Protein AF-A0A8J8BQ33-F1 (afdb_monomer_lite)

Secondary structure (DSSP, 8-state):
-----------------HHHHHHHHHHH-EEEE-SSEEEEE-SSEEEEEE-SGGGBT-EEEEETTT-EEEEEES--HHHHHHHHHHHHHHHHHHHTT--TT--HHHHHHHHHHHHHHHHHHHHHHHHS-HHHHHHHHHHHHHHHHHS-S-HHHHHHHHHHHHHH-TT-HHHHHHHHHHHHHHHHHHHHHHT-EEEEEEEETTEEEEEEEETTHHHHHHHHHHH----SS---HHHIIIIIHHHHHHHHHHHHTTS--

Structure (mmCIF, N/CA/C/O backbone):
data_AF-A0A8J8BQ33-F1
#
_entry.id   AF-A0A8J8BQ33-F1
#
loop_
_atom_site.group_PDB
_atom_site.id
_atom_site.type_symbol
_atom_site.label_atom_id
_atom_site.label_alt_id
_atom_site.label_comp_id
_atom_site.label_asym_id
_atom_site.label_entity_id
_atom_site.label_seq_id
_atom_site.pdbx_PDB_ins_code
_atom_site.Cartn_x
_atom_site.Cartn_y
_atom_site.Cartn_z
_atom_site.occupancy
_atom_site.B_iso_or_equiv
_atom_site.auth_seq_id
_atom_site.auth_comp_id
_atom_site.auth_asym_id
_atom_site.auth_atom_id
_atom_site.pdbx_PDB_model_num
ATOM 1 N N . MET A 1 1 ? 30.775 -34.894 63.833 1.00 38.19 1 MET A N 1
ATOM 2 C CA . MET A 1 1 ? 31.248 -34.619 62.461 1.00 38.19 1 MET A CA 1
ATOM 3 C C . MET A 1 1 ? 30.261 -35.336 61.568 1.00 38.19 1 MET A C 1
ATOM 5 O O . MET A 1 1 ? 30.306 -36.554 61.544 1.00 38.19 1 MET A O 1
ATOM 9 N N . GLY A 1 2 ? 29.156 -34.689 61.201 1.00 34.12 2 GLY A N 1
ATOM 10 C CA . GLY A 1 2 ? 29.088 -33.725 60.090 1.00 34.12 2 GLY A CA 1
ATOM 11 C C . GLY A 1 2 ? 28.716 -34.549 58.846 1.00 34.12 2 GLY A C 1
ATOM 12 O O . GLY A 1 2 ? 29.315 -35.595 58.644 1.00 34.12 2 GLY A O 1
ATOM 13 N N . ASP A 1 3 ? 27.725 -34.243 58.031 1.00 33.75 3 ASP A N 1
ATOM 14 C CA . ASP A 1 3 ? 27.021 -32.994 57.792 1.00 33.75 3 ASP A CA 1
ATOM 15 C C . ASP A 1 3 ? 25.662 -33.323 57.165 1.00 33.75 3 ASP A C 1
ATOM 17 O O . ASP A 1 3 ? 25.466 -34.393 56.580 1.00 33.75 3 ASP A O 1
ATOM 21 N N . ASP A 1 4 ? 24.762 -32.362 57.298 1.00 43.09 4 ASP A N 1
ATOM 22 C CA . ASP A 1 4 ? 23.443 -32.290 56.696 1.00 43.09 4 ASP A CA 1
ATOM 23 C C . ASP A 1 4 ? 23.491 -32.303 55.158 1.00 43.09 4 ASP A C 1
ATOM 25 O O . ASP A 1 4 ? 24.450 -31.834 54.544 1.00 43.09 4 ASP A O 1
ATOM 29 N N . SER A 1 5 ? 22.417 -32.773 54.516 1.00 38.69 5 SER A N 1
ATOM 30 C CA . SER A 1 5 ? 21.708 -32.005 53.471 1.00 38.69 5 SER A CA 1
ATOM 31 C C . SER A 1 5 ? 20.588 -32.828 52.829 1.00 38.69 5 SER A C 1
ATOM 33 O O . SER A 1 5 ? 20.724 -33.427 51.763 1.00 38.69 5 SER A O 1
ATOM 35 N N . GLU A 1 6 ? 19.415 -32.765 53.459 1.00 48.22 6 GLU A N 1
ATOM 36 C CA . GLU A 1 6 ? 18.172 -32.637 52.706 1.00 48.22 6 GLU A CA 1
ATOM 37 C C . GLU A 1 6 ? 18.260 -31.362 51.858 1.00 48.22 6 GLU A C 1
ATOM 39 O O . GLU A 1 6 ? 18.457 -30.271 52.388 1.00 48.22 6 GLU A O 1
ATOM 44 N N . THR A 1 7 ? 18.092 -31.471 50.544 1.00 39.31 7 THR A N 1
ATOM 45 C CA . THR A 1 7 ? 17.606 -30.345 49.739 1.00 39.31 7 THR A CA 1
ATOM 46 C C . THR A 1 7 ? 16.556 -30.861 48.772 1.00 39.31 7 THR A C 1
ATOM 48 O O . THR A 1 7 ? 16.829 -31.277 47.648 1.00 39.31 7 THR A O 1
ATOM 51 N N . GLY A 1 8 ? 15.310 -30.831 49.246 1.00 40.31 8 GLY A N 1
ATOM 52 C CA . GLY A 1 8 ? 14.175 -30.643 48.363 1.00 40.31 8 GLY A CA 1
ATOM 53 C C . GLY A 1 8 ? 14.337 -29.288 47.684 1.00 40.31 8 GLY A C 1
ATOM 54 O O . GLY A 1 8 ? 14.332 -28.253 48.343 1.00 40.31 8 GLY A O 1
ATOM 55 N N . VAL A 1 9 ? 14.515 -29.296 46.369 1.00 41.09 9 VAL A N 1
ATOM 56 C CA . VAL A 1 9 ? 14.266 -28.112 45.553 1.00 41.09 9 VAL A CA 1
ATOM 57 C C . VAL A 1 9 ? 12.887 -28.325 44.960 1.00 41.09 9 VAL A C 1
ATOM 59 O O . VAL A 1 9 ? 12.726 -28.923 43.895 1.00 41.09 9 VAL A O 1
ATOM 62 N N . GLU A 1 10 ? 11.879 -27.889 45.714 1.00 37.59 10 GLU A N 1
ATOM 63 C CA . GLU A 1 10 ? 10.592 -27.531 45.138 1.00 37.59 10 GLU A CA 1
ATOM 64 C C . GLU A 1 10 ? 10.882 -26.512 44.036 1.00 37.59 10 GLU A C 1
ATOM 66 O O . GLU A 1 10 ? 11.327 -25.393 44.287 1.00 37.59 10 GLU A O 1
ATOM 71 N N . GLY A 1 11 ? 10.713 -26.941 42.788 1.00 35.81 11 GLY A N 1
ATOM 72 C CA . GLY A 1 11 ? 10.702 -26.034 41.659 1.00 35.81 11 GLY A CA 1
ATOM 73 C C . GLY A 1 11 ? 9.511 -25.106 41.826 1.00 35.81 11 GLY A C 1
ATOM 74 O O . GLY A 1 11 ? 8.390 -25.476 41.477 1.00 35.81 11 GLY A O 1
ATOM 75 N N . GLU A 1 12 ? 9.758 -23.916 42.370 1.00 38.97 12 GLU A N 1
ATOM 76 C CA . GLU A 1 12 ? 8.858 -22.780 42.255 1.00 38.97 12 GLU A CA 1
ATOM 77 C C . GLU A 1 12 ? 8.506 -22.627 40.772 1.00 38.97 12 GLU A C 1
ATOM 79 O O . GLU A 1 12 ? 9.325 -22.243 39.932 1.00 38.97 12 GLU A O 1
ATOM 84 N N . GLY A 1 13 ? 7.267 -22.992 40.436 1.00 48.75 13 GLY A N 1
ATOM 85 C CA . GLY A 1 13 ? 6.660 -22.621 39.168 1.00 48.75 13 GLY A CA 1
ATOM 86 C C . GLY A 1 13 ? 6.733 -21.101 38.982 1.00 48.75 13 GLY A C 1
ATOM 87 O O . GLY A 1 13 ? 6.933 -20.372 39.955 1.00 48.75 13 GLY A O 1
ATOM 88 N N . PRO A 1 14 ? 6.575 -20.598 37.745 1.00 45.41 14 PRO A N 1
ATOM 89 C CA . PRO A 1 14 ? 6.748 -19.181 37.447 1.00 45.41 14 PRO A CA 1
ATOM 90 C C . PRO A 1 14 ? 5.925 -18.348 38.429 1.00 45.41 14 PRO A C 1
ATOM 92 O O . PRO A 1 14 ? 4.698 -18.477 38.473 1.00 45.41 14 PRO A O 1
ATOM 95 N N . SER A 1 15 ? 6.606 -17.539 39.244 1.00 46.47 15 SER A N 1
ATOM 96 C CA . SER A 1 15 ? 5.952 -16.678 40.215 1.00 46.47 15 SER A CA 1
ATOM 97 C C . SER A 1 15 ? 4.977 -15.768 39.465 1.00 46.47 15 SER A C 1
ATOM 99 O O . SER A 1 15 ? 5.346 -14.951 38.618 1.00 46.47 15 SER A O 1
ATOM 101 N N . LYS A 1 16 ? 3.683 -15.974 39.721 1.00 58.12 16 LYS A N 1
ATOM 102 C CA . LYS A 1 16 ? 2.603 -15.115 39.236 1.00 58.12 16 LYS A CA 1
ATOM 103 C C . LYS A 1 16 ? 2.623 -13.840 40.061 1.00 58.12 16 LYS A C 1
ATOM 105 O O . LYS A 1 16 ? 1.824 -13.688 40.978 1.00 58.12 16 LYS A O 1
ATOM 110 N N . ASP A 1 17 ? 3.581 -12.962 39.789 1.00 74.06 17 ASP A N 1
ATOM 111 C CA . ASP A 1 17 ? 3.592 -11.634 40.386 1.00 74.06 17 ASP A CA 1
ATOM 112 C C . ASP A 1 17 ? 2.346 -10.866 39.887 1.00 74.06 17 ASP A C 1
ATOM 114 O O . ASP A 1 17 ? 2.260 -10.542 38.692 1.00 74.06 17 ASP A O 1
ATOM 118 N N . PRO A 1 18 ? 1.368 -10.564 40.765 1.00 75.12 18 PRO A N 1
ATOM 119 C CA . PRO A 1 18 ? 0.142 -9.863 40.385 1.00 75.12 18 PRO A CA 1
ATOM 120 C C . PRO A 1 18 ? 0.426 -8.482 39.785 1.00 75.12 18 PRO A C 1
ATOM 122 O O . PRO A 1 18 ? -0.360 -7.973 38.982 1.00 75.12 18 PRO A O 1
ATOM 125 N N . TYR A 1 19 ? 1.564 -7.879 40.143 1.00 74.75 19 TYR A N 1
ATOM 126 C CA . TYR A 1 19 ? 2.004 -6.605 39.599 1.00 74.75 19 TYR A CA 1
ATOM 127 C C . TYR A 1 19 ? 2.456 -6.733 38.140 1.00 74.75 19 TYR A C 1
ATOM 129 O O . TYR A 1 19 ? 2.061 -5.914 37.309 1.00 74.75 19 TYR A O 1
ATOM 137 N N . LEU A 1 20 ? 3.219 -7.777 37.792 1.00 72.50 20 LEU A N 1
ATOM 138 C CA . LEU A 1 20 ? 3.616 -8.047 36.405 1.00 72.50 20 LEU A CA 1
ATOM 139 C C . LEU A 1 20 ? 2.407 -8.391 35.529 1.00 72.50 20 LEU A C 1
ATOM 141 O O . LEU A 1 20 ? 2.333 -7.927 34.389 1.00 72.50 20 LEU A O 1
ATOM 145 N N . GLU A 1 21 ? 1.438 -9.145 36.054 1.00 70.94 21 GLU A N 1
ATOM 146 C CA . GLU A 1 21 ? 0.176 -9.397 35.354 1.00 70.94 21 GLU A CA 1
ATOM 147 C C . GLU A 1 21 ? -0.603 -8.103 35.107 1.00 70.94 21 GLU A C 1
ATOM 149 O O . GLU A 1 21 ? -0.998 -7.839 33.971 1.00 70.94 21 GLU A O 1
ATOM 154 N N . TRP A 1 22 ? -0.776 -7.258 36.129 1.00 75.38 22 TRP A N 1
ATOM 155 C CA . TRP A 1 22 ? -1.435 -5.960 35.977 1.00 75.38 22 TRP A CA 1
ATOM 156 C C . TRP A 1 22 ? -0.721 -5.074 34.948 1.00 75.38 22 TRP A C 1
ATOM 158 O O . TRP A 1 22 ? -1.359 -4.514 34.056 1.00 75.38 22 TRP A O 1
ATOM 168 N N . LEU A 1 23 ? 0.611 -5.000 35.005 1.00 71.25 23 LEU A N 1
ATOM 169 C CA . LEU A 1 23 ? 1.414 -4.187 34.092 1.00 71.25 23 LEU A CA 1
ATOM 170 C C . LEU A 1 23 ? 1.317 -4.689 32.643 1.00 71.25 23 LEU A C 1
ATOM 172 O O . LEU A 1 23 ? 1.304 -3.891 31.703 1.00 71.25 23 LEU A O 1
ATOM 176 N N . ASN A 1 24 ? 1.235 -6.007 32.448 1.00 71.00 24 ASN A N 1
ATOM 177 C CA . ASN A 1 24 ? 1.025 -6.617 31.136 1.00 71.00 24 ASN A CA 1
ATOM 178 C C . ASN A 1 24 ? -0.389 -6.357 30.604 1.00 71.00 24 ASN A C 1
ATOM 180 O O . ASN A 1 24 ? -0.526 -6.007 29.429 1.00 71.00 24 ASN A O 1
ATOM 184 N N . ARG A 1 25 ? -1.420 -6.430 31.458 1.00 68.00 25 ARG A N 1
ATOM 185 C CA . ARG A 1 25 ? -2.800 -6.053 31.099 1.00 68.00 25 ARG A CA 1
ATOM 186 C C . ARG A 1 25 ? -2.888 -4.580 30.701 1.00 68.00 25 ARG A C 1
ATOM 188 O O . ARG A 1 25 ? -3.500 -4.249 29.687 1.00 68.00 25 ARG A O 1
ATOM 195 N N . GLU A 1 26 ? -2.194 -3.702 31.422 1.00 67.38 26 GLU A N 1
ATOM 196 C CA . GLU A 1 26 ? -2.188 -2.268 31.128 1.00 67.38 26 GLU A CA 1
ATOM 197 C C . GLU A 1 26 ? -1.415 -1.939 29.842 1.00 67.38 26 GLU A C 1
ATOM 199 O O . GLU A 1 26 ? -1.858 -1.121 29.035 1.00 67.38 26 GLU A O 1
ATOM 204 N N . LYS A 1 27 ? -0.306 -2.641 29.570 1.00 66.50 27 LYS A N 1
ATOM 205 C CA . LYS A 1 27 ? 0.416 -2.549 28.286 1.00 66.50 27 LYS A CA 1
ATOM 206 C C . LYS A 1 27 ? -0.396 -3.081 27.101 1.00 66.50 27 LYS A C 1
ATOM 208 O O . LYS A 1 27 ? -0.198 -2.613 25.976 1.00 66.50 27 LYS A O 1
ATOM 213 N N . ALA A 1 28 ? -1.278 -4.051 27.335 1.00 69.44 28 ALA A N 1
ATOM 214 C CA . ALA A 1 28 ? -2.160 -4.631 26.326 1.00 69.44 28 ALA A CA 1
ATOM 215 C C . ALA A 1 28 ? -3.427 -3.792 26.078 1.00 69.44 28 ALA A C 1
ATOM 217 O O . ALA A 1 28 ? -4.148 -4.028 25.109 1.00 69.44 28 ALA A O 1
ATOM 218 N N . ARG A 1 29 ? -3.697 -2.772 26.896 1.00 79.25 29 ARG A N 1
ATOM 219 C CA . ARG A 1 29 ? -4.800 -1.838 26.666 1.00 79.25 29 ARG A CA 1
ATOM 220 C C . ARG A 1 29 ? -4.516 -0.975 25.438 1.00 79.25 29 ARG A C 1
ATOM 222 O O . ARG A 1 29 ? -3.456 -0.352 25.313 1.00 79.25 29 ARG A O 1
ATOM 229 N N . LYS A 1 30 ? -5.476 -0.900 24.511 1.00 84.44 30 LYS A N 1
ATOM 230 C CA . LYS A 1 30 ? -5.325 -0.107 23.285 1.00 84.44 30 LYS A CA 1
ATOM 231 C C . LYS A 1 30 ? -6.478 0.847 23.049 1.00 84.44 30 LYS A C 1
ATOM 233 O O . LYS A 1 30 ? -7.631 0.448 23.019 1.00 84.44 30 LYS A O 1
ATOM 238 N N . ILE A 1 31 ? -6.131 2.108 22.796 1.00 86.50 31 ILE A N 1
ATOM 239 C CA . ILE A 1 31 ? -7.089 3.163 22.470 1.00 86.50 31 ILE A CA 1
ATOM 240 C C . ILE A 1 31 ? -7.055 3.438 20.963 1.00 86.50 31 ILE A C 1
ATOM 242 O O . ILE A 1 31 ? -5.995 3.690 20.379 1.00 86.50 31 ILE A O 1
ATOM 246 N N . PHE A 1 32 ? -8.231 3.409 20.347 1.00 87.44 32 PHE A N 1
ATOM 247 C CA . PHE A 1 32 ? -8.500 3.709 18.950 1.00 87.44 32 PHE A CA 1
ATOM 248 C C . PHE A 1 32 ? -9.355 4.972 18.844 1.00 87.44 32 PHE A C 1
ATOM 250 O O . PHE A 1 32 ? -10.316 5.161 19.588 1.00 87.44 32 PHE A O 1
ATOM 257 N N . ASN A 1 33 ? -9.014 5.849 17.899 1.00 86.06 33 ASN A N 1
ATOM 258 C CA . ASN A 1 33 ? -9.800 7.044 17.616 1.00 86.06 33 ASN A CA 1
ATOM 259 C C . ASN A 1 33 ? -10.746 6.784 16.437 1.00 86.06 33 ASN A C 1
ATOM 261 O O . ASN A 1 33 ? -10.294 6.714 15.296 1.00 86.06 33 ASN A O 1
ATOM 265 N N . LEU A 1 34 ? -12.041 6.652 16.714 1.00 86.25 34 LEU A N 1
ATOM 266 C CA . LEU A 1 34 ? -13.084 6.354 15.730 1.00 86.25 34 LEU A CA 1
ATOM 267 C C . LEU A 1 34 ? -13.772 7.630 15.205 1.00 86.25 34 LEU A C 1
ATOM 269 O O . LEU A 1 34 ? -14.925 7.578 14.788 1.00 86.25 34 LEU A O 1
ATOM 273 N N . GLY A 1 35 ? -13.082 8.776 15.250 1.00 84.06 35 GLY A N 1
ATOM 274 C CA . GLY A 1 35 ? -13.647 10.089 14.929 1.00 84.06 35 GLY A CA 1
ATOM 275 C C . GLY A 1 35 ? -14.337 10.681 16.153 1.00 84.06 35 GLY A C 1
ATOM 276 O O . GLY A 1 35 ? -13.666 11.068 17.110 1.00 84.06 35 GLY A O 1
ATOM 277 N N . ASP A 1 36 ? -15.667 10.682 16.146 1.00 86.12 36 ASP A N 1
ATOM 278 C CA . ASP A 1 36 ? -16.488 11.230 17.236 1.00 86.12 36 ASP A CA 1
ATOM 279 C C . ASP A 1 36 ? -16.459 10.369 18.510 1.00 86.12 36 ASP A C 1
ATOM 281 O O . ASP A 1 36 ? -16.964 10.784 19.552 1.00 86.12 36 ASP A O 1
ATOM 285 N N . TYR A 1 37 ? -15.841 9.185 18.453 1.00 89.62 37 TYR A N 1
ATOM 286 C CA . TYR A 1 37 ? -15.748 8.242 19.565 1.00 89.62 37 TYR A CA 1
ATOM 287 C C . TYR A 1 37 ? -14.297 7.833 19.855 1.00 89.62 37 TYR A C 1
ATOM 289 O O . TYR A 1 37 ? -13.445 7.738 18.966 1.00 89.62 37 TYR A O 1
ATOM 297 N N . SER A 1 38 ? -14.004 7.563 21.125 1.00 90.62 38 SER A N 1
ATOM 298 C CA . SER A 1 38 ? -12.825 6.813 21.564 1.00 90.62 38 SER A CA 1
ATOM 299 C C . SER A 1 38 ? -13.242 5.378 21.805 1.00 90.62 38 SER A C 1
ATOM 301 O O . SER A 1 38 ? -14.245 5.162 22.473 1.00 90.62 38 SER A O 1
ATOM 303 N N . MET A 1 39 ? -12.470 4.414 21.326 1.00 91.38 39 MET A N 1
ATOM 304 C CA . MET A 1 39 ? -12.673 3.016 21.679 1.00 91.38 39 MET A CA 1
ATOM 305 C C . MET A 1 39 ? -11.440 2.491 22.389 1.00 91.38 39 MET A C 1
ATOM 307 O O . MET A 1 39 ? -10.349 2.482 21.827 1.00 91.38 39 MET A O 1
ATOM 311 N N . GLU A 1 40 ? -11.620 2.062 23.622 1.00 91.00 40 GLU A N 1
ATOM 312 C CA . GLU A 1 40 ? -10.614 1.393 24.422 1.00 91.00 40 GLU A CA 1
ATOM 313 C C . GLU A 1 40 ? -10.896 -0.106 24.408 1.00 91.00 40 GLU A C 1
ATOM 315 O O . GLU A 1 40 ? -12.015 -0.535 24.670 1.00 91.00 40 GLU A O 1
ATOM 320 N N . VAL A 1 41 ? -9.887 -0.898 24.066 1.00 87.94 41 VAL A N 1
ATOM 321 C CA . VAL A 1 41 ? -9.968 -2.357 24.057 1.00 87.94 41 VAL A CA 1
ATOM 322 C C . VAL A 1 41 ? -9.004 -2.882 25.117 1.00 87.94 41 VAL A C 1
ATOM 324 O O . VAL A 1 41 ? -7.795 -2.636 25.021 1.00 87.94 41 VAL A O 1
ATOM 327 N N . SER A 1 42 ? -9.542 -3.572 26.121 1.00 86.50 42 SER A N 1
ATOM 328 C CA . SER A 1 42 ? -8.804 -4.357 27.115 1.00 86.50 42 SER A CA 1
ATOM 329 C C . SER A 1 42 ? -9.091 -5.853 26.935 1.00 86.50 42 SER A C 1
ATOM 331 O O . SER A 1 42 ? -9.824 -6.242 26.028 1.00 86.50 42 SER A O 1
ATOM 333 N N . GLU A 1 43 ? -8.451 -6.695 27.747 1.00 82.38 43 GLU A N 1
ATOM 334 C CA . GLU A 1 43 ? -8.484 -8.162 27.616 1.00 82.38 43 GLU A CA 1
ATOM 335 C C . GLU A 1 43 ? -9.897 -8.746 27.723 1.00 82.38 43 GLU A C 1
ATOM 337 O O . GLU A 1 43 ? -10.220 -9.742 27.082 1.00 82.38 43 GLU A O 1
ATOM 342 N N . ASP A 1 44 ? -10.740 -8.078 28.490 1.00 86.12 44 ASP A N 1
ATOM 343 C CA . ASP A 1 44 ? -12.070 -8.488 28.919 1.00 86.12 44 ASP A CA 1
ATOM 344 C C . ASP A 1 44 ? -13.189 -7.645 28.293 1.00 86.12 44 ASP A C 1
ATOM 346 O O . ASP A 1 44 ? -14.324 -8.093 28.174 1.00 86.12 44 ASP A O 1
ATOM 350 N N . ARG A 1 45 ? -12.903 -6.408 27.871 1.00 90.50 45 ARG A N 1
ATOM 351 C CA . ARG A 1 45 ? -13.953 -5.459 27.478 1.00 90.50 45 ARG A CA 1
ATOM 352 C C . ARG A 1 45 ? -13.547 -4.515 26.361 1.00 90.50 45 ARG A C 1
ATOM 354 O O . ARG A 1 45 ? -12.382 -4.159 26.173 1.00 90.50 45 ARG A O 1
ATOM 361 N N . VAL A 1 46 ? -14.569 -4.036 25.664 1.00 90.88 46 VAL A N 1
ATOM 362 C CA . VAL A 1 46 ? -14.497 -2.947 24.694 1.00 90.88 46 VAL A CA 1
ATOM 363 C C . VAL A 1 46 ? -15.333 -1.787 25.218 1.00 90.88 46 VAL A C 1
ATOM 365 O O . VAL A 1 46 ? -16.549 -1.897 25.357 1.00 90.88 46 VAL A O 1
ATOM 368 N N . VAL A 1 47 ? -14.689 -0.659 25.507 1.00 92.19 47 VAL A N 1
ATOM 369 C CA . VAL A 1 47 ? -15.346 0.553 26.007 1.00 92.19 47 VAL A CA 1
ATOM 370 C C . VAL A 1 47 ? -15.342 1.611 24.915 1.00 92.19 47 VAL A C 1
ATOM 372 O O . VAL A 1 47 ? -14.288 2.055 24.462 1.00 92.19 47 VAL A O 1
ATOM 375 N N . VAL A 1 48 ? -16.525 2.050 24.499 1.00 92.00 48 VAL A N 1
ATOM 376 C CA . VAL A 1 48 ? -16.704 3.125 23.522 1.00 92.00 48 VAL A CA 1
ATOM 377 C C . VAL A 1 48 ? -17.211 4.373 24.231 1.00 92.00 48 VAL A C 1
ATOM 379 O O . VAL A 1 48 ? -18.262 4.340 24.862 1.00 92.00 48 VAL A O 1
ATOM 382 N N . ARG A 1 49 ? -16.483 5.485 24.103 1.00 91.75 49 ARG A N 1
ATOM 383 C CA . ARG A 1 49 ? -16.796 6.776 24.731 1.00 91.75 49 ARG A CA 1
ATOM 384 C C . ARG A 1 49 ? -17.022 7.851 23.682 1.00 91.75 49 ARG A C 1
ATOM 386 O O . ARG A 1 49 ? -16.160 8.048 22.823 1.00 91.75 49 ARG A O 1
ATOM 393 N N . GLY A 1 50 ? -18.138 8.568 23.752 1.00 89.44 50 GLY A N 1
ATOM 394 C CA . GLY A 1 50 ? -18.377 9.709 22.867 1.00 89.44 50 GLY A CA 1
ATOM 395 C C . GLY A 1 50 ? -17.510 10.918 23.233 1.00 89.44 50 GLY A C 1
ATOM 396 O O . GLY A 1 50 ? -17.317 11.238 24.407 1.00 89.44 50 GLY A O 1
ATOM 397 N N . LYS A 1 51 ? -16.973 11.592 22.212 1.00 87.94 51 LYS A N 1
ATOM 398 C CA . LYS A 1 51 ? -16.093 12.770 22.324 1.00 87.94 51 LYS A CA 1
ATOM 399 C C . LYS A 1 51 ? -16.749 14.071 21.875 1.00 87.94 51 LYS A C 1
ATOM 401 O O . LYS A 1 51 ? -16.147 15.126 22.056 1.00 87.94 51 LYS A O 1
ATOM 406 N N . VAL A 1 52 ? -17.939 14.022 21.279 1.00 84.19 52 VAL A N 1
ATOM 407 C CA . VAL A 1 52 ? -18.572 15.198 20.666 1.00 84.19 52 VAL A CA 1
ATOM 408 C C . VAL A 1 52 ? -20.090 15.167 20.866 1.00 84.19 52 VAL A C 1
ATOM 410 O O . VAL A 1 52 ? -20.715 14.106 20.867 1.00 84.19 52 VAL A O 1
ATOM 413 N N . GLY A 1 53 ? -20.695 16.348 21.006 1.00 81.56 53 GLY A N 1
ATOM 414 C CA . GLY A 1 53 ? -22.144 16.539 20.946 1.00 81.56 53 GLY A CA 1
ATOM 415 C C . GLY A 1 53 ? -22.919 15.845 22.070 1.00 81.56 53 GLY A C 1
ATOM 416 O O . GLY A 1 53 ? -22.463 15.764 23.206 1.00 81.56 53 GLY A O 1
ATOM 417 N N . ARG A 1 54 ? -24.118 15.340 21.744 1.00 77.81 54 ARG A N 1
ATOM 418 C CA . ARG A 1 54 ? -25.041 14.698 22.705 1.00 77.81 54 ARG A CA 1
ATOM 419 C C . ARG A 1 54 ? -24.536 13.368 23.271 1.00 77.81 54 ARG A C 1
ATOM 421 O O . ARG A 1 54 ? -25.112 12.875 24.237 1.00 77.81 54 ARG A O 1
ATOM 428 N N . GLU A 1 55 ? -23.504 12.788 22.669 1.00 79.00 55 GLU A N 1
ATOM 429 C CA . GLU A 1 55 ? -22.883 11.541 23.119 1.00 79.00 55 GLU A CA 1
ATOM 430 C C . GLU A 1 55 ? -21.611 11.793 23.946 1.00 79.00 55 GLU A C 1
ATOM 432 O O . GLU A 1 55 ? -21.000 10.839 24.422 1.00 79.00 55 GLU A O 1
ATOM 437 N N . TRP A 1 56 ? -21.204 13.056 24.149 1.00 81.69 56 TRP A N 1
ATOM 438 C CA . TRP A 1 56 ? -20.023 13.389 24.947 1.00 81.69 56 TRP A CA 1
ATOM 439 C C . TRP A 1 56 ? -20.129 12.827 26.367 1.00 81.69 56 TRP A C 1
ATOM 441 O O . TRP A 1 56 ? -21.115 13.056 27.065 1.00 81.69 56 TRP A O 1
ATOM 451 N N . GLY A 1 57 ? -19.113 12.066 26.776 1.00 78.88 57 GLY A N 1
ATOM 452 C CA . GLY A 1 57 ? -19.055 11.441 28.099 1.00 78.88 57 GLY A CA 1
ATOM 453 C C . GLY A 1 57 ? -19.957 10.215 28.275 1.00 78.88 57 GLY A C 1
ATOM 454 O O . GLY A 1 57 ? -19.865 9.553 29.305 1.00 78.88 57 GLY A O 1
ATOM 455 N N . LYS A 1 58 ? -20.792 9.859 27.288 1.00 87.25 58 LYS A N 1
ATOM 456 C CA . LYS A 1 58 ? -21.541 8.599 27.327 1.00 87.25 58 LYS A CA 1
ATOM 457 C C . LYS A 1 58 ? -20.622 7.439 26.987 1.00 87.25 58 LYS A C 1
ATOM 459 O O . LYS A 1 58 ? -19.874 7.494 26.006 1.00 87.25 58 LYS A O 1
ATOM 464 N N . GLU A 1 59 ? -20.729 6.378 27.777 1.00 91.25 59 GLU A N 1
ATOM 465 C CA . GLU A 1 59 ? -19.949 5.159 27.603 1.00 91.25 59 GLU A CA 1
ATOM 466 C C . GLU A 1 59 ? -20.864 3.989 27.243 1.00 91.25 59 GLU A C 1
ATOM 468 O O . GLU A 1 59 ? -21.942 3.820 27.813 1.00 91.25 59 GLU A O 1
ATOM 473 N N . ARG A 1 60 ? -20.423 3.169 26.290 1.00 90.06 60 ARG A N 1
ATOM 474 C CA . ARG A 1 60 ? -20.998 1.854 26.005 1.00 90.06 60 ARG A CA 1
ATOM 475 C C . ARG A 1 60 ? -19.921 0.814 26.241 1.00 90.06 60 ARG A C 1
ATOM 477 O O . ARG A 1 60 ? -18.812 0.959 25.730 1.00 90.06 60 ARG A O 1
ATOM 484 N N . VAL A 1 61 ? -20.252 -0.207 27.015 1.00 92.25 61 VAL A N 1
ATOM 485 C CA . VAL A 1 61 ? -19.334 -1.287 27.372 1.00 92.25 61 VAL A CA 1
ATOM 486 C C . VAL A 1 61 ? -19.856 -2.577 26.759 1.00 92.25 61 VAL A C 1
ATOM 488 O O . VAL A 1 61 ? -21.039 -2.887 26.902 1.00 92.25 61 VAL A O 1
ATOM 491 N N . PHE A 1 62 ? -18.963 -3.288 26.085 1.00 91.38 62 PHE A N 1
ATOM 492 C CA . PHE A 1 62 ? -19.193 -4.599 25.492 1.00 91.38 62 PHE A CA 1
ATOM 493 C C . PHE A 1 62 ? -18.194 -5.592 26.080 1.00 91.38 62 PHE A C 1
ATOM 495 O O . PHE A 1 62 ? -17.050 -5.207 26.348 1.00 91.38 62 PHE A O 1
ATOM 502 N N . ASP A 1 63 ? -18.591 -6.848 26.253 1.00 89.81 63 ASP A N 1
ATOM 503 C CA . ASP A 1 63 ? -17.648 -7.931 26.529 1.00 89.81 63 ASP A CA 1
ATOM 504 C C . ASP A 1 63 ? -16.880 -8.273 25.241 1.00 89.81 63 ASP A C 1
ATOM 506 O O . ASP A 1 63 ? -17.455 -8.407 24.158 1.00 89.81 63 ASP A O 1
ATOM 510 N N . ARG A 1 64 ? -15.546 -8.345 25.329 1.00 87.31 64 ARG A N 1
ATOM 511 C CA . ARG A 1 64 ? -14.697 -8.594 24.156 1.00 87.31 64 ARG A CA 1
ATOM 512 C C . ARG A 1 64 ? -14.926 -9.993 23.579 1.00 87.31 64 ARG A C 1
ATOM 514 O O . ARG A 1 64 ? -14.795 -10.160 22.368 1.00 87.31 64 ARG A O 1
ATOM 521 N N . GLU A 1 65 ? -15.217 -10.986 24.416 1.00 86.12 65 GLU A N 1
ATOM 522 C CA . GLU A 1 65 ? -15.340 -12.377 23.965 1.00 86.12 65 GLU A CA 1
ATOM 523 C C . GLU A 1 65 ? -16.658 -12.640 23.235 1.00 86.12 65 GLU A C 1
ATOM 525 O O . GLU A 1 65 ? -16.712 -13.480 22.336 1.00 86.12 65 GLU A O 1
ATOM 530 N N . SER A 1 66 ? -17.706 -11.895 23.583 1.00 89.19 66 SER A N 1
ATOM 531 C CA . SER A 1 66 ? -19.052 -12.060 23.032 1.00 89.19 66 SER A CA 1
ATOM 532 C C . SER A 1 66 ? -19.369 -11.087 21.888 1.00 89.19 66 SER A C 1
ATOM 534 O O . SER A 1 66 ? -20.295 -11.338 21.111 1.00 89.19 66 SER A O 1
ATOM 536 N N . VAL A 1 67 ? -18.634 -9.972 21.772 1.00 90.88 67 VAL A N 1
ATOM 537 C CA . VAL A 1 67 ? -18.941 -8.920 20.798 1.00 90.88 67 VAL A CA 1
ATOM 538 C C . VAL A 1 67 ? -18.566 -9.332 19.375 1.00 90.88 67 VAL A C 1
ATOM 540 O O . VAL A 1 67 ? -17.396 -9.507 19.022 1.00 90.88 67 VAL A O 1
ATOM 543 N N . ASP A 1 68 ? -19.570 -9.404 18.504 1.00 91.19 68 ASP A N 1
ATOM 544 C CA . ASP A 1 68 ? -19.334 -9.521 17.073 1.00 91.19 68 ASP A CA 1
ATOM 545 C C . ASP A 1 68 ? -18.956 -8.155 16.497 1.00 91.19 68 ASP A C 1
ATOM 547 O O . ASP A 1 68 ? -19.575 -7.119 16.763 1.00 91.19 68 ASP A O 1
ATOM 551 N N . THR A 1 69 ? -17.907 -8.157 15.685 1.00 90.75 69 THR A N 1
ATOM 552 C CA . THR A 1 69 ? -17.329 -6.953 15.092 1.00 90.75 69 THR A CA 1
ATOM 553 C C . THR A 1 69 ? -17.364 -7.070 13.586 1.00 90.75 69 THR A C 1
ATOM 555 O O . THR A 1 69 ? -16.852 -8.037 13.033 1.00 90.75 69 THR A O 1
ATOM 558 N N . SER A 1 70 ? -17.928 -6.091 12.888 1.00 90.56 70 SER A N 1
ATOM 559 C CA . SER A 1 70 ? -17.953 -6.103 11.422 1.00 90.56 70 SER A CA 1
ATOM 560 C C . SER A 1 70 ? -17.622 -4.737 10.844 1.00 90.56 70 SER A C 1
ATOM 562 O O . SER A 1 70 ? -17.853 -3.694 11.460 1.00 90.56 70 SER A O 1
ATOM 564 N N . ILE A 1 71 ? -17.023 -4.758 9.653 1.00 88.69 71 ILE A N 1
ATOM 565 C CA . ILE A 1 71 ? -16.699 -3.558 8.889 1.00 88.69 71 ILE A CA 1
ATOM 566 C C . ILE A 1 71 ? -17.237 -3.695 7.476 1.00 88.69 71 ILE A C 1
ATOM 568 O O . ILE A 1 71 ? -17.022 -4.714 6.819 1.00 88.69 71 ILE A O 1
ATOM 572 N N . GLU A 1 72 ? -17.869 -2.638 6.984 1.00 86.25 72 GLU A N 1
ATOM 573 C CA . GLU A 1 72 ? -18.316 -2.564 5.599 1.00 86.25 72 GLU A CA 1
ATOM 574 C C . GLU A 1 72 ? -17.832 -1.255 4.962 1.00 86.25 72 GLU A C 1
ATOM 576 O O . GLU A 1 72 ? -17.972 -0.186 5.556 1.00 86.25 72 GLU A O 1
ATOM 581 N N . PRO A 1 73 ? -17.188 -1.283 3.783 1.00 83.81 73 PRO A N 1
ATOM 582 C CA . PRO A 1 73 ? -16.779 -0.054 3.118 1.00 83.81 73 PRO A CA 1
ATOM 583 C C . PRO A 1 73 ? -18.009 0.675 2.563 1.00 83.81 73 PRO A C 1
ATOM 585 O O . PRO A 1 73 ? -18.637 0.194 1.623 1.00 83.81 73 PRO A O 1
ATOM 588 N N . ARG A 1 74 ? -18.289 1.884 3.065 1.00 82.75 74 ARG A N 1
ATOM 589 C CA . ARG A 1 74 ? -19.459 2.688 2.663 1.00 82.75 74 ARG A CA 1
ATOM 590 C C . ARG A 1 74 ? -19.469 3.040 1.173 1.00 82.75 74 ARG A C 1
ATOM 592 O O . ARG A 1 74 ? -20.516 3.217 0.560 1.00 82.75 74 ARG A O 1
ATOM 599 N N . SER A 1 75 ? -18.287 3.210 0.583 1.00 73.06 75 SER A N 1
ATOM 600 C CA . SER A 1 75 ? -18.131 3.446 -0.850 1.00 73.06 75 SER A CA 1
ATOM 601 C C . SER A 1 75 ? -16.767 2.975 -1.328 1.00 73.06 75 SER A C 1
ATOM 603 O O . SER A 1 75 ? -15.732 3.368 -0.788 1.00 73.06 75 SER A O 1
ATOM 605 N N . ARG A 1 76 ? -16.770 2.169 -2.393 1.00 69.69 76 ARG A N 1
ATOM 606 C CA . ARG A 1 76 ? -15.562 1.766 -3.127 1.00 69.69 76 ARG A CA 1
ATOM 607 C C . ARG A 1 76 ? -15.268 2.670 -4.329 1.00 69.69 76 ARG A C 1
ATOM 609 O O . ARG A 1 76 ? -14.261 2.468 -4.999 1.00 69.69 76 ARG A O 1
ATOM 616 N N . LYS A 1 77 ? -16.097 3.693 -4.597 1.00 76.94 77 LYS A N 1
ATOM 617 C CA . LYS A 1 77 ? -15.959 4.576 -5.776 1.00 76.94 77 LYS A CA 1
ATOM 618 C C . LYS A 1 77 ? -14.559 5.184 -5.894 1.00 76.94 77 LYS A C 1
ATOM 620 O O . LYS A 1 77 ? -13.976 5.151 -6.971 1.00 76.94 77 LYS A O 1
ATOM 625 N N . SER A 1 78 ? -13.985 5.648 -4.784 1.00 72.69 78 SER A N 1
ATOM 626 C CA . SER A 1 78 ? -12.634 6.224 -4.769 1.00 72.69 78 SER A CA 1
ATOM 627 C C . SER A 1 78 ? -11.543 5.218 -5.154 1.00 72.69 78 SER A C 1
ATOM 629 O O . SER A 1 78 ? -10.530 5.611 -5.718 1.00 72.69 78 SER A O 1
ATOM 631 N N . GLN A 1 79 ? -11.742 3.922 -4.884 1.00 73.56 79 GLN A N 1
ATOM 632 C CA . GLN A 1 79 ? -10.806 2.872 -5.299 1.00 73.56 79 GLN A CA 1
ATOM 633 C C . GLN A 1 79 ? -10.920 2.592 -6.801 1.00 73.56 79 GLN A C 1
ATOM 635 O O . GLN A 1 79 ? -9.900 2.468 -7.467 1.00 73.56 79 GLN A O 1
ATOM 640 N N . TYR A 1 80 ? -12.137 2.557 -7.351 1.00 82.12 80 TYR A N 1
ATOM 641 C CA . TYR A 1 80 ? -12.333 2.374 -8.794 1.00 82.12 80 TYR A CA 1
ATOM 642 C C . TYR A 1 80 ? -11.742 3.522 -9.612 1.00 82.12 80 TYR A C 1
ATOM 644 O O . TYR A 1 80 ? -11.019 3.271 -10.571 1.00 82.12 80 TYR A O 1
ATOM 652 N N . ILE A 1 81 ? -11.988 4.771 -9.203 1.00 83.94 81 ILE A N 1
ATOM 653 C CA . ILE A 1 81 ? -11.408 5.953 -9.862 1.00 83.94 81 ILE A CA 1
ATOM 654 C C . ILE A 1 81 ? -9.879 5.890 -9.824 1.00 83.94 81 ILE A C 1
ATOM 656 O O . ILE A 1 81 ? -9.224 6.186 -10.820 1.00 83.94 81 ILE A O 1
ATOM 660 N N . LEU A 1 82 ? -9.306 5.449 -8.701 1.00 85.19 82 LEU A N 1
ATOM 661 C CA . LEU A 1 82 ? -7.867 5.260 -8.590 1.00 85.19 82 LEU A CA 1
ATOM 662 C C . LEU A 1 82 ? -7.343 4.216 -9.587 1.00 85.19 82 LEU A C 1
ATOM 664 O O . LEU A 1 82 ? -6.334 4.466 -10.237 1.00 85.19 82 LEU A O 1
ATOM 668 N N . TYR A 1 83 ? -8.015 3.072 -9.736 1.00 85.94 83 TYR A N 1
ATOM 669 C CA . TYR A 1 83 ? -7.596 2.041 -10.691 1.00 85.94 83 TYR A CA 1
ATOM 670 C C . TYR A 1 83 ? -7.698 2.506 -12.145 1.00 85.94 83 TYR A C 1
ATOM 672 O O . TYR A 1 83 ? -6.807 2.211 -12.937 1.00 85.94 83 TYR A O 1
ATOM 680 N N . VAL A 1 84 ? -8.723 3.291 -12.486 1.00 88.44 84 VAL A N 1
ATOM 681 C CA . VAL A 1 84 ? -8.806 3.956 -13.796 1.00 88.44 84 VAL A CA 1
ATOM 682 C C . VAL A 1 84 ? -7.619 4.905 -13.985 1.00 88.44 84 VAL A C 1
ATOM 684 O O . VAL A 1 84 ? -6.952 4.857 -15.016 1.00 88.44 84 VAL A O 1
ATOM 687 N N . GLY A 1 85 ? -7.296 5.706 -12.965 1.00 88.19 85 GLY A N 1
ATOM 688 C CA . GLY A 1 85 ? -6.109 6.562 -12.962 1.00 88.19 85 GLY A CA 1
ATOM 689 C C . GLY A 1 85 ? -4.804 5.783 -13.147 1.00 88.19 85 GLY A C 1
ATOM 690 O O . GLY A 1 85 ? -3.928 6.231 -13.880 1.00 88.19 85 GLY A O 1
ATOM 691 N N . PHE A 1 86 ? -4.683 4.590 -12.559 1.00 89.38 86 PHE A N 1
ATOM 692 C CA . PHE A 1 86 ? -3.532 3.711 -12.786 1.00 89.38 86 PHE A CA 1
ATOM 693 C C . PHE A 1 86 ? -3.468 3.174 -14.211 1.00 89.38 86 PHE A C 1
ATOM 695 O O . PHE A 1 86 ? -2.372 3.068 -14.748 1.00 89.38 86 PHE A O 1
ATOM 702 N N . GLY A 1 87 ? -4.608 2.900 -14.847 1.00 88.25 87 GLY A N 1
ATOM 703 C CA . GLY A 1 87 ? -4.646 2.568 -16.272 1.00 88.25 87 GLY A CA 1
ATOM 704 C C . GLY A 1 87 ? -4.021 3.674 -17.125 1.00 88.25 87 GLY A C 1
ATOM 705 O O . GLY A 1 87 ? -3.106 3.411 -17.900 1.00 88.25 87 GLY A O 1
ATOM 706 N N . PHE A 1 88 ? -4.436 4.927 -16.914 1.00 91.56 88 PHE A N 1
ATOM 707 C CA . PHE A 1 88 ? -3.839 6.078 -17.604 1.00 91.56 88 PHE A CA 1
ATOM 708 C C . PHE A 1 88 ? -2.360 6.280 -17.264 1.00 91.56 88 PHE A C 1
ATOM 710 O O . PHE A 1 88 ? -1.572 6.607 -18.145 1.00 91.56 88 PHE A O 1
ATOM 717 N N . TYR A 1 89 ? -1.970 6.051 -16.009 1.00 92.00 89 TYR A N 1
ATOM 718 C CA . TYR A 1 89 ? -0.574 6.127 -15.584 1.00 92.00 89 TYR A CA 1
ATOM 719 C C . TYR A 1 89 ? 0.310 5.105 -16.310 1.00 92.00 89 TYR A C 1
ATOM 721 O O . TYR A 1 89 ? 1.371 5.467 -16.809 1.00 92.00 89 TYR A O 1
ATOM 729 N N . ILE A 1 90 ? -0.137 3.848 -16.407 1.00 90.25 90 ILE A N 1
ATOM 730 C CA . ILE A 1 90 ? 0.581 2.785 -17.124 1.00 90.25 90 ILE A CA 1
ATOM 731 C C . ILE A 1 90 ? 0.738 3.158 -18.597 1.00 90.25 90 ILE A C 1
ATOM 733 O O . ILE A 1 90 ? 1.837 3.053 -19.133 1.00 90.25 90 ILE A O 1
ATOM 737 N N . LEU A 1 91 ? -0.334 3.640 -19.232 1.00 88.75 91 LEU A N 1
ATOM 738 C CA . LEU A 1 91 ? -0.282 4.091 -20.622 1.00 88.75 91 LEU A CA 1
ATOM 739 C C . LEU A 1 91 ? 0.732 5.227 -20.801 1.00 88.75 91 LEU A C 1
ATOM 741 O O . LEU A 1 91 ? 1.596 5.132 -21.665 1.00 88.75 91 LEU A O 1
ATOM 745 N N . GLY A 1 92 ? 0.686 6.254 -19.946 1.00 88.88 92 GLY A N 1
ATOM 746 C CA . GLY A 1 92 ? 1.650 7.357 -19.975 1.00 88.88 92 GLY A CA 1
ATOM 747 C C . GLY A 1 92 ? 3.094 6.890 -19.772 1.00 88.88 92 GLY A C 1
ATOM 748 O O . GLY A 1 92 ? 3.992 7.312 -20.496 1.00 88.88 92 GLY A O 1
ATOM 749 N N . PHE A 1 93 ? 3.325 5.959 -18.846 1.00 89.44 93 PHE A N 1
ATOM 750 C CA . PHE A 1 93 ? 4.646 5.369 -18.636 1.00 89.44 93 PHE A CA 1
ATOM 751 C C . PHE A 1 93 ? 5.147 4.622 -19.876 1.00 89.44 93 PHE A C 1
ATOM 753 O O . PHE A 1 93 ? 6.288 4.812 -20.281 1.00 89.44 93 PHE A O 1
ATOM 760 N N . MET A 1 94 ? 4.295 3.819 -20.520 1.00 88.62 94 MET A N 1
ATOM 761 C CA . MET A 1 94 ? 4.660 3.105 -21.748 1.00 88.62 94 MET A CA 1
ATOM 762 C C . MET A 1 94 ? 4.983 4.063 -22.898 1.00 88.62 94 MET A C 1
ATOM 764 O O . MET A 1 94 ? 5.905 3.793 -23.662 1.00 88.62 94 MET A O 1
ATOM 768 N N . THR A 1 95 ? 4.278 5.196 -23.006 1.00 87.12 95 THR A N 1
ATOM 769 C CA . THR A 1 95 ? 4.546 6.175 -24.073 1.00 87.12 95 THR A CA 1
ATOM 770 C C . THR A 1 95 ? 5.937 6.804 -24.005 1.00 87.12 95 THR A C 1
ATOM 772 O O . THR A 1 95 ? 6.434 7.231 -25.040 1.00 87.12 95 THR A O 1
ATOM 775 N N . LEU A 1 96 ? 6.604 6.800 -22.842 1.00 85.88 96 LEU A N 1
ATOM 776 C CA . LEU A 1 96 ? 7.993 7.269 -22.726 1.00 85.88 96 LEU A CA 1
ATOM 777 C C . LEU A 1 96 ? 8.969 6.426 -23.551 1.00 85.88 96 LEU A C 1
ATOM 779 O O . LEU A 1 96 ? 10.018 6.912 -23.951 1.00 85.88 96 LEU A O 1
ATOM 783 N N . PHE A 1 97 ? 8.613 5.172 -23.815 1.00 86.38 97 PHE A N 1
ATOM 784 C CA . PHE A 1 97 ? 9.441 4.219 -24.546 1.00 86.38 97 PHE A CA 1
ATOM 785 C C . PHE A 1 97 ? 9.046 4.115 -26.025 1.00 86.38 97 PHE A C 1
ATOM 787 O O . PHE A 1 97 ? 9.434 3.178 -26.719 1.00 86.38 97 PHE A O 1
ATOM 794 N N . VAL A 1 98 ? 8.245 5.061 -26.521 1.00 84.31 98 VAL A N 1
ATOM 795 C CA . VAL A 1 98 ? 8.021 5.235 -27.958 1.00 84.31 98 VAL A CA 1
ATOM 796 C C . VAL A 1 98 ? 9.229 5.972 -28.523 1.00 84.31 98 VAL A C 1
ATOM 798 O O . VAL A 1 98 ? 9.402 7.157 -28.258 1.00 84.31 98 VAL A O 1
ATOM 801 N N . ALA A 1 99 ? 10.056 5.266 -29.290 1.00 75.94 99 ALA A N 1
ATOM 802 C CA . ALA A 1 99 ? 11.239 5.828 -29.927 1.00 75.94 99 ALA A CA 1
ATOM 803 C C . ALA A 1 99 ? 11.123 5.748 -31.453 1.00 75.94 99 ALA A C 1
ATOM 805 O O . ALA A 1 99 ? 10.790 4.696 -32.010 1.00 75.94 99 ALA A O 1
ATOM 806 N N . ASP A 1 100 ? 11.427 6.860 -32.122 1.00 76.00 100 ASP A N 1
ATOM 807 C CA . ASP A 1 100 ? 11.466 6.926 -33.579 1.00 76.00 100 ASP A CA 1
ATOM 808 C C . ASP A 1 100 ? 12.623 6.074 -34.126 1.00 76.00 100 ASP A C 1
ATOM 810 O O . ASP A 1 100 ? 13.724 6.051 -33.578 1.00 76.00 100 ASP A O 1
ATOM 814 N N . GLY A 1 101 ? 12.375 5.354 -35.223 1.00 77.75 101 GLY A N 1
ATOM 815 C CA . GLY A 1 101 ? 13.380 4.496 -35.863 1.00 77.75 101 GLY A CA 1
ATOM 816 C C . GLY A 1 101 ? 13.539 3.097 -35.252 1.00 77.75 101 GLY A C 1
ATOM 817 O O . GLY A 1 101 ? 14.364 2.324 -35.737 1.00 77.75 101 GLY A O 1
ATOM 818 N N . MET A 1 102 ? 12.741 2.733 -34.242 1.00 83.62 102 MET A N 1
ATOM 819 C CA . MET A 1 102 ? 12.701 1.375 -33.692 1.00 83.62 102 MET A CA 1
ATOM 820 C C . MET A 1 102 ? 11.767 0.465 -34.501 1.00 83.62 102 MET A C 1
ATOM 822 O O . MET A 1 102 ? 10.679 0.864 -34.916 1.00 83.62 102 MET A O 1
ATOM 826 N N . MET A 1 103 ? 12.170 -0.790 -34.707 1.00 86.62 103 MET A N 1
ATOM 827 C CA . MET A 1 103 ? 11.306 -1.791 -35.333 1.00 86.62 103 MET A CA 1
ATOM 828 C C . MET A 1 103 ? 10.125 -2.133 -34.411 1.00 86.62 103 MET A C 1
ATOM 830 O O . MET A 1 103 ? 10.290 -2.294 -33.203 1.00 86.62 103 MET A O 1
ATOM 834 N N . VAL A 1 104 ? 8.932 -2.320 -34.987 1.00 86.69 104 VAL A N 1
ATOM 835 C CA . VAL A 1 104 ? 7.695 -2.616 -34.231 1.00 86.69 104 VAL A CA 1
ATOM 836 C C . VAL A 1 104 ? 7.842 -3.791 -33.243 1.00 86.69 104 VAL A C 1
ATOM 838 O O . VAL A 1 104 ? 7.390 -3.652 -32.106 1.00 86.69 104 VAL A O 1
ATOM 841 N N . PRO A 1 105 ? 8.473 -4.935 -33.594 1.00 86.62 105 PRO A N 1
ATOM 842 C CA . PRO A 1 105 ? 8.659 -6.036 -32.645 1.00 86.62 105 PRO A CA 1
ATOM 843 C C . PRO A 1 105 ? 9.509 -5.653 -31.428 1.00 86.62 105 PRO A C 1
ATOM 845 O O . PRO A 1 105 ? 9.197 -6.058 -30.309 1.00 86.62 105 PRO A O 1
ATOM 848 N N . ASP A 1 106 ? 10.550 -4.845 -31.626 1.00 86.12 106 ASP A N 1
ATOM 849 C CA . ASP A 1 106 ? 11.422 -4.393 -30.541 1.00 86.12 106 ASP A CA 1
ATOM 850 C C . ASP A 1 106 ? 10.686 -3.428 -29.615 1.00 86.12 106 ASP A C 1
ATOM 852 O O . ASP A 1 106 ? 10.788 -3.544 -28.394 1.00 86.12 106 ASP A O 1
ATOM 856 N N . GLN A 1 107 ? 9.846 -2.564 -30.182 1.00 88.06 107 GLN A N 1
ATOM 857 C CA . GLN A 1 107 ? 8.995 -1.663 -29.417 1.00 88.06 107 GLN A CA 1
ATOM 858 C C . GLN A 1 107 ? 7.942 -2.417 -28.588 1.00 88.06 107 GLN A C 1
ATOM 860 O O . GLN A 1 107 ? 7.724 -2.098 -27.419 1.00 88.06 107 GLN A O 1
ATOM 865 N N . LEU A 1 108 ? 7.330 -3.471 -29.144 1.00 88.25 108 LEU A N 1
ATOM 866 C CA . LEU A 1 108 ? 6.421 -4.346 -28.393 1.00 88.25 108 LEU A CA 1
ATOM 867 C C . LEU A 1 108 ? 7.136 -5.062 -27.238 1.00 88.25 108 LEU A C 1
ATOM 869 O O . LEU A 1 108 ? 6.585 -5.159 -26.139 1.00 88.25 108 LEU A O 1
ATOM 873 N N . ASN A 1 109 ? 8.369 -5.524 -27.457 1.00 88.12 109 ASN A N 1
ATOM 874 C CA . ASN A 1 109 ? 9.187 -6.134 -26.407 1.00 88.12 109 ASN A CA 1
ATOM 875 C C . ASN A 1 109 ? 9.540 -5.122 -25.304 1.00 88.12 109 ASN A C 1
ATOM 877 O O . ASN A 1 109 ? 9.444 -5.443 -24.118 1.00 88.12 109 ASN A O 1
ATOM 881 N N . LEU A 1 110 ? 9.884 -3.889 -25.681 1.00 89.56 110 LEU A N 1
ATOM 882 C CA . LEU A 1 110 ? 10.180 -2.789 -24.763 1.00 89.56 110 LEU A CA 1
ATOM 883 C C . LEU A 1 110 ? 8.971 -2.439 -23.887 1.00 89.56 110 LEU A C 1
ATOM 885 O O . LEU A 1 110 ? 9.092 -2.248 -22.677 1.00 89.56 110 LEU A O 1
ATOM 889 N N . PHE A 1 111 ? 7.783 -2.426 -24.486 1.00 91.25 111 PHE A N 1
ATOM 890 C CA . PHE A 1 111 ? 6.509 -2.220 -23.804 1.00 91.25 111 PHE A CA 1
ATOM 891 C C . PHE A 1 111 ? 6.174 -3.345 -22.832 1.00 91.25 111 PHE A C 1
ATOM 893 O O . PHE A 1 111 ? 5.823 -3.071 -21.683 1.00 91.25 111 PHE A O 1
ATOM 900 N N . ALA A 1 112 ? 6.309 -4.602 -23.257 1.00 90.38 112 ALA A N 1
ATOM 901 C CA . ALA A 1 112 ? 6.083 -5.752 -22.387 1.00 90.38 112 ALA A CA 1
ATOM 902 C C . ALA A 1 112 ? 7.033 -5.734 -21.180 1.00 90.38 112 ALA A C 1
ATOM 904 O O . ALA A 1 112 ? 6.606 -5.961 -20.046 1.00 90.38 112 ALA A O 1
ATOM 905 N N . PHE A 1 113 ? 8.305 -5.400 -21.408 1.00 89.06 113 PHE A N 1
ATOM 906 C CA . PHE A 1 113 ? 9.299 -5.307 -20.346 1.00 89.06 113 PHE A CA 1
ATOM 907 C C . PHE A 1 113 ? 9.025 -4.133 -19.394 1.00 89.06 113 PHE A C 1
ATOM 909 O O . PHE A 1 113 ? 9.051 -4.302 -18.176 1.00 89.06 113 PHE A O 1
ATOM 916 N N . SER A 1 114 ? 8.660 -2.967 -19.928 1.00 89.38 114 SER A N 1
ATOM 917 C CA . SER A 1 114 ? 8.255 -1.790 -19.147 1.00 89.38 114 SER A CA 1
ATOM 918 C C . SER A 1 114 ? 7.050 -2.083 -18.253 1.00 89.38 114 SER A C 1
ATOM 920 O O . SER A 1 114 ? 7.035 -1.740 -17.069 1.00 89.38 114 SER A O 1
ATOM 922 N N . LEU A 1 115 ? 6.051 -2.774 -18.805 1.00 91.69 115 LEU A N 1
ATOM 923 C CA . LEU A 1 115 ? 4.873 -3.218 -18.072 1.00 91.69 115 LEU A CA 1
ATOM 924 C C . LEU A 1 115 ? 5.255 -4.206 -16.962 1.00 91.69 115 LEU A C 1
ATOM 926 O O . LEU A 1 115 ? 4.757 -4.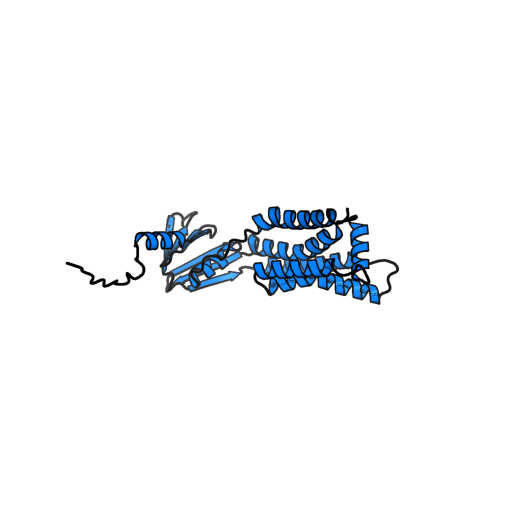091 -15.847 1.00 91.69 115 LEU A O 1
ATOM 930 N N . PHE A 1 116 ? 6.165 -5.143 -17.235 1.00 91.25 116 PHE A N 1
ATOM 931 C CA . PHE A 1 116 ? 6.672 -6.080 -16.234 1.00 91.25 116 PHE A CA 1
ATOM 932 C C . PHE A 1 116 ? 7.376 -5.364 -15.072 1.00 91.25 116 PHE A C 1
ATOM 934 O O . PHE A 1 116 ? 7.049 -5.626 -13.913 1.00 91.25 116 PHE A O 1
ATOM 941 N N . VAL A 1 117 ? 8.275 -4.417 -15.369 1.00 90.00 117 VAL A N 1
ATOM 942 C CA . VAL A 1 117 ? 8.980 -3.612 -14.355 1.00 90.00 117 VAL A CA 1
ATOM 943 C C . VAL A 1 117 ? 7.994 -2.838 -13.477 1.00 90.00 117 VAL A C 1
ATOM 945 O O . VAL A 1 117 ? 8.160 -2.776 -12.258 1.00 90.00 117 VAL A O 1
ATOM 948 N N . LEU A 1 118 ? 6.933 -2.291 -14.071 1.00 90.94 118 LEU A N 1
ATOM 949 C CA . LEU A 1 118 ? 5.935 -1.504 -13.352 1.00 90.94 118 LEU A CA 1
ATOM 950 C C . LEU A 1 118 ? 4.949 -2.377 -12.553 1.00 90.94 118 LEU A C 1
ATOM 952 O O . LEU A 1 118 ? 4.612 -2.044 -11.416 1.00 90.94 118 LEU A O 1
ATOM 956 N N . LEU A 1 119 ? 4.490 -3.500 -13.113 1.00 89.88 119 LEU A N 1
ATOM 957 C CA . LEU A 1 119 ? 3.455 -4.343 -12.507 1.00 89.88 119 LEU A CA 1
ATOM 958 C C . LEU A 1 119 ? 3.984 -5.310 -11.451 1.00 89.88 119 LEU A C 1
ATOM 960 O O . LEU A 1 119 ? 3.248 -5.620 -10.512 1.00 89.88 119 LEU A O 1
ATOM 964 N N . LEU A 1 120 ? 5.220 -5.800 -11.564 1.00 91.50 120 LEU A N 1
ATOM 965 C CA . LEU A 1 120 ? 5.720 -6.807 -10.627 1.00 91.50 120 LEU A CA 1
ATOM 966 C C . LEU A 1 120 ? 5.701 -6.315 -9.164 1.00 91.50 120 LEU A C 1
ATOM 968 O O . LEU A 1 120 ? 5.177 -7.044 -8.317 1.00 91.50 120 LEU A O 1
ATOM 972 N N . PRO A 1 121 ? 6.148 -5.088 -8.825 1.00 89.06 121 PRO A N 1
ATOM 973 C CA . PRO A 1 121 ? 6.025 -4.572 -7.460 1.00 89.06 121 PRO A CA 1
ATOM 974 C C . PRO A 1 121 ? 4.573 -4.468 -6.978 1.00 89.06 121 PRO A C 1
ATOM 976 O O . PRO A 1 121 ? 4.296 -4.703 -5.802 1.00 89.06 121 PRO A O 1
ATOM 979 N N . ILE A 1 122 ? 3.629 -4.169 -7.876 1.00 87.56 122 ILE A N 1
ATOM 980 C CA . ILE A 1 122 ? 2.195 -4.109 -7.556 1.00 87.56 122 ILE A CA 1
ATOM 981 C C . ILE A 1 122 ? 1.665 -5.509 -7.226 1.00 87.56 122 ILE A C 1
ATOM 983 O O . ILE A 1 122 ? 0.944 -5.677 -6.240 1.00 87.56 122 ILE A O 1
ATOM 987 N N . LEU A 1 123 ? 2.053 -6.521 -8.005 1.00 88.44 123 LEU A N 1
ATOM 988 C CA . LEU A 1 123 ? 1.700 -7.919 -7.747 1.00 88.44 123 LEU A CA 1
ATOM 989 C C . LEU A 1 123 ? 2.284 -8.404 -6.416 1.00 88.44 123 LEU A C 1
ATOM 991 O O . LEU A 1 123 ? 1.564 -8.994 -5.611 1.00 88.44 123 LEU A O 1
ATOM 995 N N . LEU A 1 124 ? 3.556 -8.096 -6.141 1.00 86.00 124 LEU A N 1
ATOM 996 C CA . LEU A 1 124 ? 4.192 -8.403 -4.858 1.00 86.00 124 LEU A CA 1
ATOM 997 C C . LEU A 1 124 ? 3.466 -7.717 -3.698 1.00 86.00 124 LEU A C 1
ATOM 999 O O . LEU A 1 124 ? 3.227 -8.347 -2.672 1.00 86.00 124 LEU A O 1
ATOM 1003 N N . TYR A 1 125 ? 3.075 -6.451 -3.857 1.00 86.38 125 TYR A N 1
ATOM 1004 C CA . TYR A 1 125 ? 2.314 -5.718 -2.846 1.00 86.38 125 TYR A CA 1
ATOM 1005 C C . TYR A 1 125 ? 0.937 -6.341 -2.575 1.00 86.38 125 TYR A C 1
ATOM 1007 O O . TYR A 1 125 ? 0.490 -6.375 -1.429 1.00 86.38 125 TYR A O 1
ATOM 1015 N N . ALA A 1 126 ? 0.260 -6.833 -3.614 1.00 83.19 126 ALA A N 1
ATOM 1016 C CA . ALA A 1 126 ? -1.045 -7.471 -3.479 1.00 83.19 126 ALA A CA 1
ATOM 1017 C C . ALA A 1 126 ? -0.956 -8.865 -2.835 1.00 83.19 126 ALA A C 1
ATOM 1019 O O . ALA A 1 126 ? -1.832 -9.234 -2.053 1.00 83.19 126 ALA A O 1
ATOM 1020 N N . ALA A 1 127 ? 0.091 -9.629 -3.157 1.00 84.31 127 ALA A N 1
ATOM 1021 C CA . ALA A 1 127 ? 0.247 -11.014 -2.720 1.00 84.31 127 ALA A CA 1
ATOM 1022 C C . ALA A 1 127 ? 0.910 -11.153 -1.342 1.00 84.31 127 ALA A C 1
ATOM 1024 O O . ALA A 1 127 ? 0.657 -12.126 -0.630 1.00 84.31 127 ALA A O 1
ATOM 1025 N N . LEU A 1 128 ? 1.777 -10.210 -0.961 1.00 76.56 128 LEU A N 1
ATOM 1026 C CA . LEU A 1 128 ? 2.651 -10.361 0.197 1.00 76.56 128 LEU A CA 1
ATOM 1027 C C . LEU A 1 128 ? 2.343 -9.365 1.323 1.00 76.56 128 LEU A C 1
ATOM 1029 O O . LEU A 1 128 ? 1.995 -8.208 1.083 1.00 76.56 128 LEU A O 1
ATOM 1033 N N . PRO A 1 129 ? 2.573 -9.757 2.591 1.00 76.50 129 PRO A N 1
ATOM 1034 C CA . PRO A 1 129 ? 2.641 -8.802 3.688 1.00 76.50 129 PRO A CA 1
ATOM 1035 C C . PRO A 1 129 ? 3.767 -7.779 3.462 1.00 76.50 129 PRO A C 1
ATOM 1037 O O . PRO A 1 129 ? 4.783 -8.084 2.841 1.00 76.50 129 PRO A O 1
ATOM 1040 N N . MET A 1 130 ? 3.639 -6.586 4.056 1.00 75.44 130 MET A N 1
ATOM 1041 C CA . MET A 1 130 ? 4.557 -5.452 3.829 1.00 75.44 130 MET A CA 1
ATOM 1042 C C . MET A 1 130 ? 6.052 -5.793 3.940 1.00 75.44 130 MET A C 1
ATOM 1044 O O . MET A 1 130 ? 6.841 -5.322 3.131 1.00 75.44 130 MET A O 1
ATOM 1048 N N . LYS A 1 131 ? 6.462 -6.584 4.942 1.00 76.50 131 LYS A N 1
ATOM 1049 C CA . LYS A 1 131 ? 7.880 -6.927 5.152 1.00 76.50 131 LYS A CA 1
ATOM 1050 C C . LYS A 1 131 ? 8.432 -7.809 4.012 1.00 76.50 131 LYS A C 1
ATOM 1052 O O . LYS A 1 131 ? 9.383 -7.373 3.369 1.00 76.50 131 LYS A O 1
ATOM 1057 N N . PRO A 1 132 ? 7.840 -8.984 3.711 1.00 79.81 132 PRO A N 1
ATOM 1058 C CA . PRO A 1 132 ? 8.202 -9.760 2.525 1.00 79.81 132 PRO A CA 1
ATOM 1059 C C . PRO A 1 132 ? 8.101 -8.977 1.209 1.00 79.81 132 PRO A C 1
ATOM 1061 O O . PRO A 1 132 ? 8.983 -9.117 0.372 1.00 79.81 132 PRO A O 1
ATOM 1064 N N . PHE A 1 133 ? 7.089 -8.116 1.044 1.00 86.06 133 PHE A N 1
ATOM 1065 C CA . PHE A 1 133 ? 6.953 -7.244 -0.130 1.00 86.06 133 PHE A CA 1
ATOM 1066 C C . PHE A 1 133 ? 8.182 -6.344 -0.336 1.00 86.06 133 PHE A C 1
ATOM 1068 O O . PHE A 1 133 ? 8.718 -6.280 -1.443 1.00 86.06 133 PHE A O 1
ATOM 1075 N N . LEU A 1 134 ? 8.645 -5.665 0.721 1.00 84.00 134 LEU A N 1
ATOM 1076 C CA . LEU A 1 134 ? 9.804 -4.771 0.638 1.00 84.00 134 LEU A CA 1
ATOM 1077 C C . LEU A 1 134 ? 11.079 -5.539 0.279 1.00 84.00 134 LEU A C 1
ATOM 1079 O O . LEU A 1 134 ? 11.842 -5.086 -0.569 1.00 84.00 134 LEU A O 1
ATOM 1083 N N . ILE A 1 135 ? 11.283 -6.712 0.887 1.00 83.12 135 ILE A N 1
ATOM 1084 C CA . ILE A 1 135 ? 12.436 -7.575 0.596 1.00 83.12 135 ILE A CA 1
ATOM 1085 C C . ILE A 1 135 ? 12.378 -8.065 -0.855 1.00 83.12 135 ILE A C 1
ATOM 1087 O O . ILE A 1 135 ? 13.362 -7.940 -1.578 1.00 83.12 135 ILE A O 1
ATOM 1091 N N . GLY A 1 136 ? 11.223 -8.567 -1.301 1.00 85.56 136 GLY A N 1
ATOM 1092 C CA . GLY A 1 136 ? 11.034 -9.053 -2.667 1.00 85.56 136 GLY A CA 1
ATOM 1093 C C . GLY A 1 136 ? 11.250 -7.962 -3.714 1.00 85.56 136 GLY A C 1
ATOM 1094 O O . GLY A 1 136 ? 11.930 -8.194 -4.707 1.00 85.56 136 GLY A O 1
ATOM 1095 N N . SER A 1 137 ? 10.752 -6.750 -3.459 1.00 89.19 137 SER A N 1
ATOM 1096 C CA . SER A 1 137 ? 10.951 -5.608 -4.359 1.00 89.19 137 SER A CA 1
ATOM 1097 C C . SER A 1 137 ? 12.415 -5.161 -4.399 1.00 89.19 137 SER A C 1
ATOM 1099 O O . SER A 1 137 ? 12.937 -4.875 -5.471 1.00 89.19 137 SER A O 1
ATOM 1101 N N . ALA A 1 138 ? 13.103 -5.134 -3.252 1.00 87.25 138 ALA A N 1
ATOM 1102 C CA . ALA A 1 138 ? 14.525 -4.797 -3.198 1.00 87.25 138 ALA A CA 1
ATOM 1103 C C . ALA A 1 138 ? 15.382 -5.816 -3.962 1.00 87.25 138 ALA A C 1
ATOM 1105 O O . ALA A 1 138 ? 16.254 -5.421 -4.731 1.00 87.25 138 ALA A O 1
ATOM 1106 N N . LEU A 1 139 ? 15.104 -7.114 -3.795 1.00 88.62 139 LEU A N 1
ATOM 1107 C CA . LEU A 1 139 ? 15.773 -8.178 -4.546 1.00 88.62 139 LEU A CA 1
ATOM 1108 C C . LEU A 1 139 ? 15.497 -8.068 -6.046 1.00 88.62 139 LEU A C 1
ATOM 1110 O O . LEU A 1 139 ? 16.427 -8.175 -6.836 1.00 88.62 139 LEU A O 1
ATOM 1114 N N . PHE A 1 140 ? 14.248 -7.805 -6.433 1.00 91.81 140 PHE A N 1
ATOM 1115 C CA . PHE A 1 140 ? 13.883 -7.608 -7.832 1.00 91.81 140 PHE A CA 1
ATOM 1116 C C . PHE A 1 140 ? 14.702 -6.490 -8.485 1.00 91.81 140 PHE A C 1
ATOM 1118 O O . PHE A 1 140 ? 15.321 -6.716 -9.521 1.00 91.81 140 PHE A O 1
ATOM 1125 N N . TYR A 1 141 ? 14.761 -5.311 -7.859 1.00 91.00 141 TYR A N 1
ATOM 1126 C CA . TYR A 1 141 ? 15.524 -4.184 -8.396 1.00 91.00 141 TYR A CA 1
ATOM 1127 C C . TYR A 1 141 ? 17.032 -4.410 -8.366 1.00 91.00 141 TYR A C 1
ATOM 1129 O O . TYR A 1 141 ? 17.720 -4.021 -9.305 1.00 91.00 141 TYR A O 1
ATOM 1137 N N . LEU A 1 142 ? 17.551 -5.079 -7.335 1.00 88.69 142 LEU A N 1
ATOM 1138 C CA . LEU A 1 142 ? 18.960 -5.463 -7.288 1.00 88.69 142 LEU A CA 1
ATOM 1139 C C . LEU A 1 142 ? 19.316 -6.367 -8.470 1.00 88.69 142 LEU A C 1
ATOM 1141 O O . LEU A 1 142 ? 20.316 -6.119 -9.137 1.00 88.69 142 LEU A O 1
ATOM 1145 N N . VAL A 1 143 ? 18.481 -7.369 -8.762 1.00 89.25 143 VAL A N 1
ATOM 1146 C CA . VAL A 1 143 ? 18.667 -8.240 -9.927 1.00 89.25 143 VAL A CA 1
ATOM 1147 C C . VAL A 1 143 ? 18.569 -7.422 -11.211 1.00 89.25 143 VAL A C 1
ATOM 1149 O O . VAL A 1 143 ? 19.506 -7.457 -12.005 1.00 89.25 143 VAL A O 1
ATOM 1152 N N . LEU A 1 144 ? 17.506 -6.630 -11.381 1.00 89.44 144 LEU A N 1
ATOM 1153 C CA . LEU A 1 144 ? 17.269 -5.815 -12.575 1.00 89.44 144 LEU A CA 1
ATOM 1154 C C . LEU A 1 144 ? 18.470 -4.916 -12.910 1.00 89.44 144 LEU A C 1
ATOM 1156 O O . LEU A 1 144 ? 18.916 -4.903 -14.050 1.00 89.44 144 LEU A O 1
ATOM 1160 N N . PHE A 1 145 ? 19.028 -4.215 -11.920 1.00 88.50 145 PHE A N 1
ATOM 1161 C CA . PHE A 1 145 ? 20.158 -3.293 -12.111 1.00 88.50 145 PHE A CA 1
ATOM 1162 C C . PHE A 1 145 ? 21.542 -3.965 -12.100 1.00 88.50 145 PHE A C 1
ATOM 1164 O O . PHE A 1 145 ? 22.556 -3.289 -12.311 1.00 88.50 145 PHE A O 1
ATOM 1171 N N . SER A 1 146 ? 21.600 -5.272 -11.829 1.00 85.69 146 SER A N 1
ATOM 1172 C CA . SER A 1 146 ? 22.817 -6.091 -11.942 1.00 85.69 146 SER A CA 1
ATOM 1173 C C . SER A 1 146 ? 22.948 -6.792 -13.293 1.00 85.69 146 SER A C 1
ATOM 1175 O O . SER A 1 146 ? 24.034 -7.260 -13.634 1.00 85.69 146 SER A O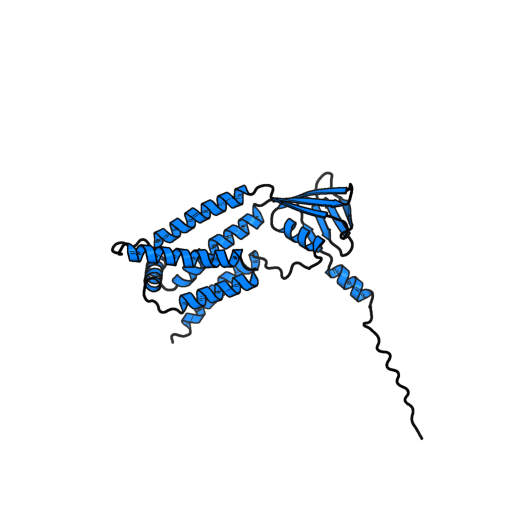 1
ATOM 1177 N N . LEU A 1 147 ? 21.856 -6.869 -14.060 1.00 85.25 147 LEU A N 1
ATOM 1178 C CA . LEU A 1 147 ? 21.888 -7.417 -15.406 1.00 85.25 147 LEU A CA 1
ATOM 1179 C C . LEU A 1 147 ? 22.747 -6.524 -16.315 1.00 85.25 147 LEU A C 1
ATOM 1181 O O . LEU A 1 147 ? 22.729 -5.298 -16.172 1.00 85.25 147 LEU A O 1
ATOM 1185 N N . PRO A 1 148 ? 23.504 -7.118 -17.254 1.00 78.81 148 PRO A N 1
ATOM 1186 C CA . PRO A 1 148 ? 24.264 -6.345 -18.224 1.00 78.81 148 PRO A CA 1
ATOM 1187 C C . PRO A 1 148 ? 23.317 -5.454 -19.037 1.00 78.81 148 PRO A C 1
ATOM 1189 O O . PRO A 1 148 ? 22.227 -5.887 -19.413 1.00 78.81 148 PRO A O 1
ATOM 1192 N N . ALA A 1 149 ? 23.750 -4.225 -19.331 1.00 71.31 149 ALA A N 1
ATOM 1193 C CA . ALA A 1 149 ? 22.994 -3.221 -20.087 1.00 71.31 149 ALA A CA 1
ATOM 1194 C C . ALA A 1 149 ? 22.914 -3.548 -21.595 1.00 71.31 149 ALA A C 1
ATOM 1196 O O . ALA A 1 149 ? 23.239 -2.728 -22.448 1.00 71.31 149 ALA A O 1
ATOM 1197 N N . GLY A 1 150 ? 22.523 -4.778 -21.926 1.00 74.56 150 GLY A N 1
ATOM 1198 C CA . GLY A 1 150 ? 22.276 -5.248 -23.284 1.00 74.56 150 GLY A CA 1
ATOM 1199 C C . GLY A 1 150 ? 20.783 -5.421 -23.561 1.00 74.56 150 GLY A C 1
ATOM 1200 O O . GLY A 1 150 ? 19.971 -5.558 -22.644 1.00 74.56 150 GLY A O 1
ATOM 1201 N N . GLY A 1 151 ? 20.419 -5.437 -24.844 1.00 81.62 151 GLY A N 1
ATOM 1202 C CA . GLY A 1 151 ? 19.037 -5.643 -25.281 1.00 81.62 151 GLY A CA 1
ATOM 1203 C C . GLY A 1 151 ? 18.081 -4.550 -24.795 1.00 81.62 151 GLY A C 1
ATOM 1204 O O . GLY A 1 151 ? 18.464 -3.391 -24.646 1.00 81.62 151 GLY A O 1
ATOM 1205 N N . GLN A 1 152 ? 16.829 -4.928 -24.527 1.00 83.50 152 GLN A N 1
ATOM 1206 C CA . GLN A 1 152 ? 15.747 -3.991 -24.203 1.00 83.50 152 GLN A CA 1
ATOM 1207 C C . GLN A 1 152 ? 15.993 -3.212 -22.902 1.00 83.50 152 GLN A C 1
ATOM 1209 O O . GLN A 1 152 ? 15.583 -2.058 -22.792 1.00 83.50 152 GLN A O 1
ATOM 1214 N N . LEU A 1 153 ? 16.684 -3.816 -21.928 1.00 85.00 153 LEU A N 1
ATOM 1215 C CA . LEU A 1 153 ? 17.020 -3.159 -20.662 1.00 85.00 153 LEU A CA 1
ATOM 1216 C C . LEU A 1 153 ? 17.979 -1.982 -20.885 1.00 85.00 153 LEU A C 1
ATOM 1218 O O . LEU A 1 153 ? 17.752 -0.899 -20.352 1.00 85.00 153 LEU A O 1
ATOM 1222 N N . GLY A 1 154 ? 19.012 -2.185 -21.711 1.00 87.44 154 GLY A N 1
ATOM 1223 C CA . GLY A 1 154 ? 19.955 -1.129 -22.083 1.00 87.44 154 GLY A CA 1
ATOM 1224 C C . GLY A 1 154 ? 19.260 0.022 -22.809 1.00 87.44 154 GLY A C 1
ATOM 1225 O O . GLY A 1 154 ? 19.450 1.177 -22.442 1.00 87.44 154 GLY A O 1
ATOM 1226 N N . THR A 1 155 ? 18.378 -0.291 -23.762 1.00 88.12 155 THR A N 1
ATOM 1227 C CA . THR A 1 155 ? 17.584 0.718 -24.480 1.00 88.12 155 THR A CA 1
ATOM 1228 C C . THR A 1 155 ? 16.675 1.516 -23.545 1.00 88.12 155 THR A C 1
ATOM 1230 O O . THR A 1 155 ? 16.610 2.736 -23.649 1.00 88.12 155 THR A O 1
ATOM 1233 N N . MET A 1 156 ? 16.003 0.867 -22.588 1.00 88.06 156 MET A N 1
ATOM 1234 C CA . MET A 1 156 ? 15.200 1.585 -21.591 1.00 88.06 156 MET A CA 1
ATOM 1235 C C . MET A 1 156 ? 16.043 2.503 -20.713 1.00 88.06 156 MET A C 1
ATOM 1237 O O . MET A 1 156 ? 15.598 3.600 -20.387 1.00 88.06 156 MET A O 1
ATOM 1241 N N . PHE A 1 157 ? 17.231 2.056 -20.308 1.00 90.38 157 PHE A N 1
ATOM 1242 C CA . PHE A 1 157 ? 18.121 2.862 -19.478 1.00 90.38 157 PHE A CA 1
ATOM 1243 C C . PHE A 1 157 ? 18.601 4.096 -20.235 1.00 90.38 157 PHE A C 1
ATOM 1245 O O . PHE A 1 157 ? 18.505 5.187 -19.685 1.00 90.38 157 PHE A O 1
ATOM 1252 N N . GLN A 1 158 ? 18.990 3.938 -21.502 1.00 89.06 158 GLN A N 1
ATOM 1253 C CA . GLN A 1 158 ? 19.377 5.048 -22.376 1.00 89.06 158 GLN A CA 1
ATOM 1254 C C . GLN A 1 158 ? 18.247 6.066 -22.550 1.00 89.06 158 GLN A C 1
ATOM 1256 O O . GLN A 1 158 ? 18.461 7.247 -22.311 1.00 89.06 158 GLN A O 1
ATOM 1261 N N . ILE A 1 159 ? 17.027 5.618 -22.870 1.00 88.88 159 ILE A N 1
ATOM 1262 C CA . ILE A 1 159 ? 15.871 6.519 -23.028 1.00 88.88 159 ILE A CA 1
ATOM 1263 C C . ILE A 1 159 ? 15.617 7.318 -21.740 1.00 88.88 159 ILE A C 1
ATOM 1265 O O . ILE A 1 159 ? 15.384 8.524 -21.778 1.00 88.88 159 ILE A O 1
ATOM 1269 N N . VAL A 1 160 ? 15.668 6.661 -20.579 1.00 88.44 160 VAL A N 1
ATOM 1270 C CA . VAL A 1 160 ? 15.449 7.336 -19.290 1.00 88.44 160 VAL A CA 1
ATOM 1271 C C . VAL A 1 160 ? 16.584 8.306 -18.961 1.00 88.44 160 VAL A C 1
ATOM 1273 O O . VAL A 1 160 ? 16.326 9.390 -18.439 1.00 88.44 160 VAL A O 1
ATOM 1276 N N . GLU A 1 161 ? 17.823 7.936 -19.267 1.00 89.88 161 GLU A N 1
ATOM 1277 C CA . GLU A 1 161 ? 19.006 8.773 -19.079 1.00 89.88 161 GLU A CA 1
ATOM 1278 C C . GLU A 1 161 ? 18.976 10.016 -19.977 1.00 89.88 161 GLU A C 1
ATOM 1280 O O . GLU A 1 161 ? 19.240 11.117 -19.501 1.00 89.88 161 GLU A O 1
ATOM 1285 N N . GLU A 1 162 ? 18.539 9.885 -21.230 1.00 89.25 162 GLU A N 1
ATOM 1286 C CA . GLU A 1 162 ? 18.316 11.015 -22.139 1.00 89.25 162 GLU A CA 1
ATOM 1287 C C . GLU A 1 162 ? 17.214 11.960 -21.633 1.00 89.25 162 GLU A C 1
ATOM 1289 O O . GLU A 1 162 ? 17.316 13.178 -21.784 1.00 89.25 162 GLU A O 1
ATOM 1294 N N . MET A 1 163 ? 16.166 11.421 -21.001 1.00 85.81 163 MET A N 1
ATOM 1295 C CA . MET A 1 163 ? 15.046 12.214 -20.484 1.00 85.81 163 MET A CA 1
ATOM 1296 C C . MET A 1 163 ? 15.342 12.926 -19.157 1.00 85.81 163 MET A C 1
ATOM 1298 O O . MET A 1 163 ? 14.839 14.029 -18.933 1.00 85.81 163 MET A O 1
ATOM 1302 N N . LEU A 1 164 ? 16.082 12.289 -18.243 1.00 85.00 164 LEU A N 1
ATOM 1303 C CA . LEU A 1 164 ? 16.243 12.747 -16.853 1.00 85.00 164 LEU A CA 1
ATOM 1304 C C . LEU A 1 164 ? 17.680 13.131 -16.481 1.00 85.00 164 LEU A C 1
ATOM 1306 O O . LEU A 1 164 ? 17.886 13.753 -15.437 1.00 85.00 164 LEU A O 1
ATOM 1310 N N . GLY A 1 165 ? 18.656 12.788 -17.319 1.00 82.56 165 GLY A N 1
ATOM 1311 C CA . GLY A 1 165 ? 20.082 12.943 -17.061 1.00 82.56 165 GLY A CA 1
ATOM 1312 C C . GLY A 1 165 ? 20.727 11.711 -16.417 1.00 82.56 165 GLY A C 1
ATOM 1313 O O . GLY A 1 165 ? 20.058 10.834 -15.858 1.00 82.56 165 GLY A O 1
ATOM 1314 N N . GLU A 1 166 ? 22.060 11.677 -16.476 1.00 81.94 166 GLU A N 1
ATOM 1315 C CA . GLU A 1 166 ? 22.874 10.577 -15.951 1.00 81.94 166 GLU A CA 1
ATOM 1316 C C . GLU A 1 166 ? 22.640 10.343 -14.449 1.00 81.94 166 GLU A C 1
ATOM 1318 O O . GLU A 1 166 ? 22.534 11.276 -13.646 1.00 81.94 166 GLU A O 1
ATOM 1323 N N . GLY A 1 167 ? 22.567 9.068 -14.058 1.00 80.88 167 GLY A N 1
ATOM 1324 C CA . GLY A 1 167 ? 22.441 8.648 -12.656 1.00 80.88 167 GLY A CA 1
ATOM 1325 C C . GLY A 1 167 ? 21.031 8.712 -12.050 1.00 80.88 167 GLY A C 1
ATOM 1326 O O . GLY A 1 167 ? 20.874 8.434 -10.859 1.00 80.88 167 GLY A O 1
ATOM 1327 N N . TYR A 1 168 ? 19.998 9.043 -12.835 1.00 84.81 168 TYR A N 1
ATOM 1328 C CA . TYR A 1 168 ? 18.598 9.049 -12.372 1.00 84.81 168 TYR A CA 1
ATOM 1329 C C . TYR A 1 168 ? 17.788 7.813 -12.782 1.00 84.81 168 TYR A C 1
ATOM 1331 O O . TYR A 1 168 ? 16.642 7.661 -12.348 1.00 84.81 168 TYR A O 1
ATOM 1339 N N . VAL A 1 169 ? 18.377 6.906 -13.563 1.00 87.44 169 VAL A N 1
ATOM 1340 C CA . VAL A 1 169 ? 17.702 5.732 -14.132 1.00 87.44 169 VAL A CA 1
ATOM 1341 C C . VAL A 1 169 ? 17.103 4.836 -13.045 1.00 87.44 169 VAL A C 1
ATOM 1343 O O . VAL A 1 169 ? 15.909 4.524 -13.083 1.00 87.44 169 VAL A O 1
ATOM 1346 N N . GLU A 1 170 ? 17.882 4.459 -12.026 1.00 87.94 170 GLU A N 1
ATOM 1347 C CA . GLU A 1 170 ? 17.387 3.568 -10.972 1.00 87.94 170 GLU A CA 1
ATOM 1348 C C . GLU A 1 170 ? 16.286 4.226 -10.135 1.00 87.94 170 GLU A C 1
ATOM 1350 O O . GLU A 1 170 ? 15.260 3.607 -9.833 1.00 87.94 170 GLU A O 1
ATOM 1355 N N . ALA A 1 171 ? 16.480 5.501 -9.782 1.00 85.94 171 ALA A N 1
ATOM 1356 C CA . ALA A 1 171 ? 15.512 6.269 -9.008 1.00 85.94 171 ALA A CA 1
ATOM 1357 C C . ALA A 1 171 ? 14.182 6.417 -9.760 1.00 85.94 171 ALA A C 1
ATOM 1359 O O . ALA A 1 171 ? 13.118 6.327 -9.144 1.00 85.94 171 ALA A O 1
ATOM 1360 N N . PHE A 1 172 ? 14.238 6.585 -11.082 1.00 88.19 172 PHE A N 1
ATOM 1361 C CA . PHE A 1 172 ? 13.060 6.669 -11.929 1.00 88.19 172 PHE A CA 1
ATOM 1362 C C . PHE A 1 172 ? 12.257 5.367 -11.933 1.00 88.19 172 PHE A C 1
ATOM 1364 O O . PHE A 1 172 ? 11.074 5.397 -11.601 1.00 88.19 172 PHE A O 1
ATOM 1371 N N . PHE A 1 173 ? 12.871 4.217 -12.233 1.00 89.44 173 PHE A N 1
ATOM 1372 C CA . PHE A 1 173 ? 12.142 2.940 -12.300 1.00 89.44 173 PHE A CA 1
ATOM 1373 C C . PHE A 1 173 ? 11.531 2.535 -10.960 1.00 89.44 173 PHE A C 1
ATOM 1375 O O . PHE A 1 173 ? 10.364 2.129 -10.877 1.00 89.44 173 PHE A O 1
ATOM 1382 N N . VAL A 1 174 ? 12.297 2.696 -9.883 1.00 89.69 174 VAL A N 1
ATOM 1383 C CA . VAL A 1 174 ? 11.791 2.436 -8.538 1.00 89.69 174 VAL A CA 1
ATOM 1384 C C . VAL A 1 174 ? 10.663 3.409 -8.204 1.00 89.69 174 VAL A C 1
ATOM 1386 O O . VAL A 1 174 ? 9.594 2.981 -7.774 1.00 89.69 174 VAL A O 1
ATOM 1389 N N . GLY A 1 175 ? 10.869 4.710 -8.415 1.00 85.50 175 GLY A N 1
ATOM 1390 C CA . GLY A 1 175 ? 9.867 5.730 -8.118 1.00 85.50 175 GLY A CA 1
ATOM 1391 C C . GLY A 1 175 ? 8.567 5.502 -8.888 1.00 85.50 175 GLY A C 1
ATOM 1392 O O . GLY A 1 175 ? 7.490 5.498 -8.290 1.00 85.50 175 GLY A O 1
ATOM 1393 N N . ALA A 1 176 ? 8.675 5.233 -10.188 1.00 89.31 176 ALA A N 1
ATOM 1394 C CA . ALA A 1 176 ? 7.548 4.985 -11.074 1.00 89.31 176 ALA A CA 1
ATOM 1395 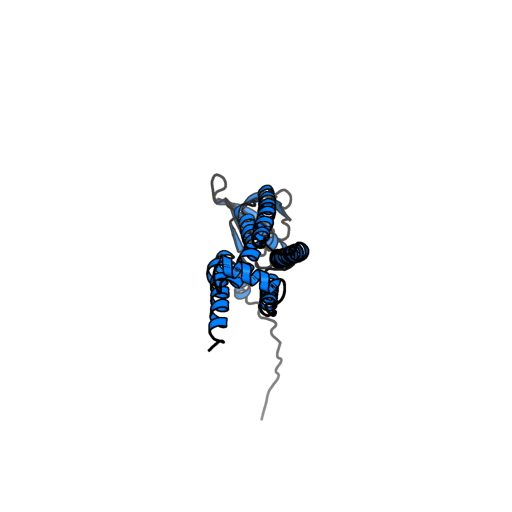C C . ALA A 1 176 ? 6.727 3.763 -10.632 1.00 89.31 176 ALA A C 1
ATOM 1397 O O . ALA A 1 176 ? 5.512 3.841 -10.465 1.00 89.31 176 ALA A O 1
ATOM 1398 N N . SER A 1 177 ? 7.382 2.640 -10.346 1.00 90.06 177 SER A N 1
ATOM 1399 C CA . SER A 1 177 ? 6.678 1.422 -9.919 1.00 90.06 177 SER A CA 1
ATOM 1400 C C . SER A 1 177 ? 6.051 1.512 -8.520 1.00 90.06 177 SER A C 1
ATOM 1402 O O . SER A 1 177 ? 5.009 0.904 -8.263 1.00 90.06 177 SER A O 1
ATOM 1404 N N . PHE A 1 178 ? 6.648 2.278 -7.599 1.00 88.81 178 PHE A N 1
ATOM 1405 C CA . PHE A 1 178 ? 6.118 2.440 -6.243 1.00 88.81 178 PHE A CA 1
ATOM 1406 C C . PHE A 1 178 ? 5.002 3.483 -6.172 1.00 88.81 178 PHE A C 1
ATOM 1408 O O . PHE A 1 178 ? 4.149 3.389 -5.287 1.00 88.81 178 PHE A O 1
ATOM 1415 N N . LEU A 1 179 ? 4.958 4.450 -7.091 1.00 86.75 179 LEU A N 1
ATOM 1416 C CA . LEU A 1 179 ? 3.965 5.522 -7.075 1.00 86.75 179 LEU A CA 1
ATOM 1417 C C . LEU A 1 179 ? 2.510 4.999 -7.031 1.00 86.75 179 LEU A C 1
ATOM 1419 O O . LEU A 1 179 ? 1.764 5.444 -6.150 1.00 86.75 179 LEU A O 1
ATOM 1423 N N . PRO A 1 180 ? 2.084 4.018 -7.855 1.00 87.81 180 PRO A N 1
ATOM 1424 C CA . PRO A 1 180 ? 0.751 3.423 -7.739 1.00 87.81 180 PRO A CA 1
ATOM 1425 C C . PRO A 1 180 ? 0.488 2.785 -6.370 1.00 87.81 180 PRO A C 1
ATOM 1427 O O . PRO A 1 180 ? -0.574 2.969 -5.777 1.00 87.81 180 PRO A O 1
ATOM 1430 N N . ILE A 1 181 ? 1.468 2.075 -5.810 1.00 87.44 181 ILE A N 1
ATOM 1431 C CA . ILE A 1 181 ? 1.340 1.428 -4.496 1.00 87.44 181 ILE A CA 1
ATOM 1432 C C . ILE A 1 181 ? 1.121 2.486 -3.410 1.00 87.44 181 ILE A C 1
ATOM 1434 O O . ILE A 1 181 ? 0.236 2.361 -2.559 1.00 87.44 181 ILE A O 1
ATOM 1438 N N . ILE A 1 182 ? 1.900 3.562 -3.467 1.00 84.50 182 ILE A N 1
ATOM 1439 C CA . ILE A 1 182 ? 1.825 4.688 -2.542 1.00 84.50 182 ILE A CA 1
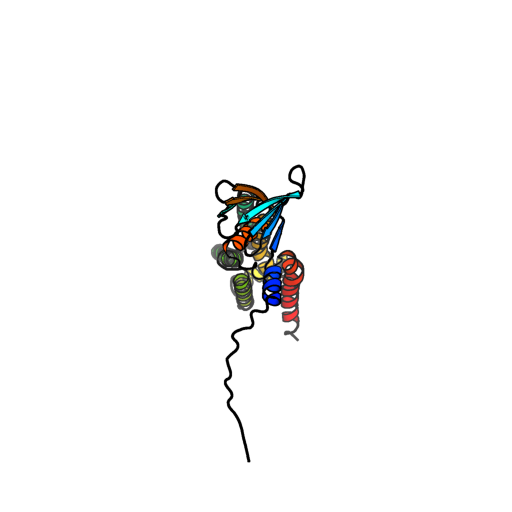ATOM 1440 C C . ILE A 1 182 ? 0.460 5.369 -2.632 1.00 84.50 182 ILE A C 1
ATOM 1442 O O . ILE A 1 182 ? -0.211 5.551 -1.613 1.00 84.50 182 ILE A O 1
ATOM 1446 N N . MET A 1 183 ? 0.011 5.688 -3.844 1.00 82.56 183 MET A N 1
ATOM 1447 C CA . MET A 1 183 ? -1.290 6.310 -4.071 1.00 82.56 183 MET A CA 1
ATOM 1448 C C . MET A 1 183 ? -2.435 5.415 -3.590 1.00 82.56 183 MET A C 1
ATOM 1450 O O . MET A 1 183 ? -3.357 5.895 -2.929 1.00 82.56 183 MET A O 1
ATOM 1454 N N . HIS A 1 184 ? -2.345 4.103 -3.820 1.00 83.62 184 HIS A N 1
ATOM 1455 C CA . HIS A 1 184 ? -3.296 3.129 -3.289 1.00 83.62 184 HIS A CA 1
ATOM 1456 C C . HIS A 1 184 ? -3.349 3.142 -1.764 1.00 83.62 184 HIS A C 1
ATOM 1458 O O . HIS A 1 184 ? -4.432 3.181 -1.171 1.00 83.62 184 HIS A O 1
ATOM 1464 N N . ILE A 1 185 ? -2.186 3.157 -1.116 1.00 80.12 185 ILE A N 1
ATOM 1465 C CA . ILE A 1 185 ? -2.085 3.237 0.337 1.00 80.12 185 ILE A CA 1
ATOM 1466 C C . ILE A 1 185 ? -2.735 4.518 0.863 1.00 80.12 185 ILE A C 1
ATOM 1468 O O . ILE A 1 185 ? -3.533 4.428 1.801 1.00 80.12 185 ILE A O 1
ATOM 1472 N N . ILE A 1 186 ? -2.419 5.670 0.267 1.00 77.81 186 ILE A N 1
ATOM 1473 C CA . ILE A 1 186 ? -2.935 6.978 0.684 1.00 77.81 186 ILE A CA 1
ATOM 1474 C C . ILE A 1 186 ? -4.454 7.002 0.539 1.00 77.81 186 ILE A C 1
ATOM 1476 O O . ILE A 1 186 ? -5.148 7.218 1.527 1.00 77.81 186 ILE A O 1
ATOM 1480 N N . VAL A 1 187 ? -4.990 6.687 -0.643 1.00 77.25 187 VAL A N 1
ATOM 1481 C CA . VAL A 1 187 ? -6.440 6.691 -0.900 1.00 77.25 187 VAL A CA 1
ATOM 1482 C C . VAL A 1 187 ? -7.176 5.750 0.052 1.00 77.25 187 VAL A C 1
ATOM 1484 O O . VAL A 1 187 ? -8.204 6.117 0.625 1.00 77.25 187 VAL A O 1
ATOM 1487 N N . ARG A 1 188 ? -6.635 4.550 0.294 1.00 73.75 188 ARG A N 1
ATOM 1488 C CA . ARG A 1 188 ? -7.223 3.597 1.243 1.00 73.75 188 ARG A CA 1
ATOM 1489 C C . ARG A 1 188 ? -7.187 4.104 2.688 1.00 73.75 188 ARG A C 1
ATOM 1491 O O . ARG A 1 188 ? -8.057 3.742 3.477 1.00 73.75 188 ARG A O 1
ATOM 1498 N N . GLN A 1 189 ? -6.184 4.900 3.050 1.00 72.50 189 GLN A N 1
ATOM 1499 C CA . GLN A 1 189 ? -6.035 5.487 4.383 1.00 72.50 189 GLN A CA 1
ATOM 1500 C C . GLN A 1 189 ? -6.882 6.739 4.600 1.00 72.50 189 GLN A C 1
ATOM 1502 O O . GLN A 1 189 ? -7.310 6.960 5.728 1.00 72.50 189 GLN A O 1
ATOM 1507 N N . THR A 1 190 ? -7.088 7.564 3.577 1.00 70.50 190 THR A N 1
ATOM 1508 C CA . THR A 1 190 ? -7.678 8.900 3.740 1.00 70.50 190 THR A CA 1
ATOM 1509 C C . THR A 1 190 ? -9.114 8.981 3.242 1.00 70.50 190 THR A C 1
ATOM 1511 O O . THR A 1 190 ? -9.936 9.647 3.866 1.00 70.50 190 THR A O 1
ATOM 1514 N N . LEU A 1 191 ? -9.437 8.293 2.145 1.00 73.88 191 LEU A N 1
ATOM 1515 C CA . LEU A 1 191 ? -10.716 8.462 1.451 1.00 73.88 191 LEU A CA 1
ATOM 1516 C C . LEU A 1 191 ? -11.715 7.343 1.736 1.00 73.88 191 LEU A C 1
ATOM 1518 O O . LEU A 1 191 ? -12.922 7.570 1.653 1.00 73.88 191 LEU A O 1
ATOM 1522 N N . VAL A 1 192 ? -11.246 6.139 2.072 1.00 76.31 192 VAL A N 1
ATOM 1523 C CA . VAL A 1 192 ? -12.153 5.021 2.361 1.00 76.31 192 VAL A CA 1
ATOM 1524 C C . VAL A 1 192 ? -12.716 5.169 3.770 1.00 76.31 192 VAL A C 1
ATOM 1526 O O . VAL A 1 192 ? -11.981 5.177 4.761 1.00 76.31 192 VAL A O 1
ATOM 1529 N N . ARG A 1 193 ? -14.043 5.272 3.841 1.00 83.62 193 ARG A N 1
ATOM 1530 C CA . ARG A 1 193 ? -14.809 5.248 5.085 1.00 83.62 193 ARG A CA 1
ATOM 1531 C C . ARG A 1 193 ? -15.441 3.876 5.264 1.00 83.62 193 ARG A C 1
ATOM 1533 O O . ARG A 1 193 ? -15.958 3.304 4.302 1.00 83.62 193 ARG A O 1
ATOM 1540 N N . TYR A 1 194 ? -15.396 3.380 6.488 1.00 85.56 194 TYR A N 1
ATOM 1541 C CA . TYR A 1 194 ? -15.958 2.100 6.884 1.00 85.56 194 TYR A CA 1
ATOM 1542 C C . TYR A 1 194 ? -17.108 2.340 7.852 1.00 85.56 194 TYR A C 1
ATOM 1544 O O . TYR A 1 194 ? -16.960 3.095 8.814 1.00 85.56 194 TYR A O 1
ATOM 1552 N N . ASP A 1 195 ? -18.229 1.682 7.605 1.00 89.69 195 ASP A N 1
ATOM 1553 C CA . ASP A 1 195 ? -19.254 1.458 8.607 1.00 89.69 195 ASP A CA 1
ATOM 1554 C C . ASP A 1 195 ? -18.724 0.396 9.571 1.00 89.69 195 ASP A C 1
ATOM 1556 O O . ASP A 1 195 ? -18.462 -0.742 9.180 1.00 89.69 195 ASP A O 1
ATOM 1560 N N . PHE A 1 196 ? -18.471 0.808 10.810 1.00 91.31 196 PHE A N 1
ATOM 1561 C CA . PHE A 1 196 ? -17.934 -0.033 11.870 1.00 91.31 196 PHE A CA 1
ATOM 1562 C C . PHE A 1 196 ? -19.054 -0.389 12.840 1.00 91.31 196 PHE A C 1
ATOM 1564 O O . PHE A 1 196 ? -19.711 0.506 13.380 1.00 91.31 196 PHE A O 1
ATOM 1571 N N . TRP A 1 197 ? -19.241 -1.686 13.071 1.00 92.38 197 TRP A N 1
ATOM 1572 C CA . TRP A 1 197 ? -20.301 -2.215 13.917 1.00 92.38 197 TRP A CA 1
ATOM 1573 C C . TRP A 1 197 ? -19.734 -3.070 15.046 1.00 92.38 197 TRP A C 1
ATOM 1575 O O . TRP A 1 197 ? -18.865 -3.914 14.816 1.00 92.38 197 TRP A O 1
ATOM 1585 N N . LEU A 1 198 ? -20.285 -2.876 16.243 1.00 92.50 198 LEU A N 1
ATOM 1586 C CA . LEU A 1 198 ? -20.167 -3.786 17.381 1.00 92.50 198 LEU A CA 1
ATOM 1587 C C . LEU A 1 198 ? -21.570 -4.284 17.728 1.00 92.50 198 LEU A C 1
ATOM 1589 O O . LEU A 1 198 ? -22.490 -3.467 17.849 1.00 92.50 198 LEU A O 1
ATOM 1593 N N . LYS A 1 199 ? -21.743 -5.597 17.870 1.00 92.62 199 LYS A N 1
ATOM 1594 C CA . LYS A 1 199 ? -23.020 -6.220 18.233 1.00 92.62 199 LYS A CA 1
ATOM 1595 C C . LYS A 1 199 ? -22.815 -7.228 19.357 1.00 92.62 199 LYS A C 1
ATOM 1597 O O . LYS A 1 199 ? -21.988 -8.121 19.238 1.00 92.62 199 LYS A O 1
ATOM 1602 N N . GLU A 1 200 ? -23.592 -7.090 20.421 1.00 90.88 200 GLU A N 1
ATOM 1603 C CA . GLU A 1 200 ? -23.596 -7.983 21.582 1.00 90.88 200 GLU A CA 1
ATOM 1604 C C . GLU A 1 200 ? -25.049 -8.148 22.051 1.00 90.88 200 GLU A C 1
ATOM 1606 O O . GLU A 1 200 ? -25.608 -7.267 22.711 1.00 90.88 200 GLU A O 1
ATOM 1611 N N . GLY A 1 201 ? -25.699 -9.244 21.647 1.00 87.62 201 GLY A N 1
ATOM 1612 C CA . GLY A 1 201 ? -27.144 -9.413 21.840 1.00 87.62 201 GLY A CA 1
ATOM 1613 C C . GLY A 1 201 ? -27.929 -8.244 21.231 1.00 87.62 201 GLY A C 1
ATOM 1614 O O . GLY A 1 201 ? -27.752 -7.918 20.057 1.00 87.62 201 GLY A O 1
ATOM 1615 N N . ASP A 1 202 ? -28.744 -7.570 22.046 1.00 86.94 202 ASP A N 1
ATOM 1616 C CA . ASP A 1 202 ? -29.528 -6.394 21.634 1.00 86.94 202 ASP A CA 1
ATOM 1617 C C . ASP A 1 202 ? -28.716 -5.087 21.609 1.00 86.94 202 ASP A C 1
ATOM 1619 O O . ASP A 1 202 ? -29.169 -4.060 21.090 1.00 86.94 202 ASP A O 1
ATOM 1623 N N . ARG A 1 203 ? -27.501 -5.084 22.171 1.00 87.25 203 ARG A N 1
ATOM 1624 C CA . ARG A 1 203 ? -26.650 -3.893 22.203 1.00 87.25 203 ARG A CA 1
ATOM 1625 C C . ARG A 1 203 ? -25.934 -3.762 20.876 1.00 87.25 203 ARG A C 1
ATOM 1627 O O . ARG A 1 203 ? -25.145 -4.617 20.479 1.00 87.25 203 ARG A O 1
ATOM 1634 N N . THR A 1 204 ? -26.161 -2.637 20.214 1.00 90.62 204 THR A N 1
ATOM 1635 C CA . THR A 1 204 ? -25.477 -2.314 18.967 1.00 90.62 204 THR A CA 1
ATOM 1636 C C . THR A 1 204 ? -24.788 -0.960 19.062 1.00 90.62 204 THR A C 1
ATOM 1638 O O . THR A 1 204 ? -25.293 0.007 19.645 1.00 90.62 204 THR A O 1
ATOM 1641 N N . PHE A 1 205 ? -23.590 -0.889 18.498 1.00 90.75 205 PHE A N 1
ATOM 1642 C CA . PHE A 1 205 ? -22.887 0.357 18.247 1.00 90.75 205 PHE A CA 1
ATOM 1643 C C . PHE A 1 205 ? -22.518 0.432 16.774 1.00 90.75 205 PHE A C 1
ATOM 1645 O O . PHE A 1 205 ? -22.042 -0.537 16.187 1.00 90.75 205 PHE A O 1
ATOM 1652 N N . HIS A 1 206 ? -22.741 1.608 16.202 1.00 91.00 206 HIS A N 1
ATOM 1653 C CA . HIS A 1 206 ? -22.433 1.931 14.821 1.00 91.00 206 HIS A CA 1
ATOM 1654 C C . HIS A 1 206 ? -21.696 3.258 14.782 1.00 91.00 206 HIS A C 1
ATOM 1656 O O . HIS A 1 206 ? -22.109 4.224 15.425 1.00 91.00 206 HIS A O 1
ATOM 1662 N N . SER A 1 207 ? -20.606 3.304 14.025 1.00 88.75 207 SER A N 1
ATOM 1663 C CA . SER A 1 207 ? -19.920 4.551 13.717 1.00 88.75 207 SER A CA 1
ATOM 1664 C C . SER A 1 207 ? -19.292 4.496 12.335 1.00 88.75 207 SER A C 1
ATOM 1666 O O . SER A 1 207 ? -18.850 3.447 11.865 1.00 88.75 207 SER A O 1
ATOM 1668 N N . LEU A 1 208 ? -19.213 5.661 11.698 1.00 87.69 208 LEU A N 1
ATOM 1669 C CA . LEU A 1 208 ? -18.503 5.830 10.445 1.00 87.69 208 LEU A CA 1
ATOM 1670 C C . LEU A 1 208 ? -17.048 6.202 10.726 1.00 87.69 208 LEU A C 1
ATOM 1672 O O . LEU A 1 208 ? -16.741 7.313 11.155 1.00 87.69 208 LEU A O 1
ATOM 1676 N N . VAL A 1 209 ? -16.136 5.289 10.420 1.00 85.62 209 VAL A N 1
ATOM 1677 C CA . VAL A 1 209 ? -14.715 5.432 10.738 1.00 85.62 209 VAL A CA 1
ATOM 1678 C C . VAL A 1 209 ? -13.917 5.606 9.457 1.00 85.62 209 VAL A C 1
ATOM 1680 O O . VAL A 1 209 ? -14.060 4.849 8.497 1.00 85.62 209 VAL A O 1
ATOM 1683 N N . SER A 1 210 ? -13.040 6.606 9.432 1.00 77.88 210 SER A N 1
ATOM 1684 C CA . SER A 1 210 ? -12.183 6.854 8.272 1.00 77.88 210 SER A CA 1
ATOM 1685 C C . SER A 1 210 ? -10.869 6.076 8.368 1.00 77.88 210 SER A C 1
ATOM 1687 O O . SER A 1 210 ? -10.241 5.990 9.427 1.00 77.88 210 SER A O 1
ATOM 1689 N N . GLY A 1 211 ? -10.426 5.537 7.234 1.00 73.81 211 GLY A N 1
ATOM 1690 C CA . GLY A 1 211 ? -9.076 5.017 7.077 1.00 73.81 211 GLY A CA 1
ATOM 1691 C C . GLY A 1 211 ? -8.802 3.676 7.750 1.00 73.81 211 GLY A C 1
ATOM 1692 O O . GLY A 1 211 ? -9.645 2.787 7.821 1.00 73.81 211 GLY A O 1
ATOM 1693 N N . ARG A 1 212 ? -7.561 3.497 8.216 1.00 76.62 212 ARG A N 1
ATOM 1694 C CA . ARG A 1 212 ? -7.066 2.207 8.734 1.00 76.62 212 ARG A CA 1
ATOM 1695 C C . ARG A 1 212 ? -7.540 1.864 10.145 1.00 76.62 212 ARG A C 1
ATOM 1697 O O . ARG A 1 212 ? -7.272 0.756 10.595 1.00 76.62 212 ARG A O 1
ATOM 1704 N N . VAL A 1 213 ? -8.208 2.775 10.850 1.00 82.00 213 VAL A N 1
ATOM 1705 C CA . VAL A 1 213 ? -8.542 2.549 12.262 1.00 82.00 213 VAL A CA 1
ATOM 1706 C C . VAL A 1 213 ? -9.552 1.412 12.421 1.00 82.00 213 VAL A C 1
ATOM 1708 O O . VAL A 1 213 ? -9.294 0.512 13.210 1.00 82.00 213 VAL A O 1
ATOM 1711 N N . ALA A 1 214 ? -10.625 1.389 11.624 1.00 82.94 214 ALA A N 1
ATOM 1712 C CA . ALA A 1 214 ? -11.649 0.338 11.664 1.00 82.94 214 ALA A CA 1
ATOM 1713 C C . ALA A 1 214 ? -11.102 -1.093 11.475 1.00 82.94 214 ALA A C 1
ATOM 1715 O O . ALA A 1 214 ? -11.346 -1.933 12.342 1.00 82.94 214 ALA A O 1
ATOM 1716 N N . PRO A 1 215 ? -10.329 -1.407 10.414 1.00 81.25 215 PRO A N 1
ATOM 1717 C CA . PRO A 1 215 ? -9.801 -2.761 10.238 1.00 81.25 215 PRO A CA 1
ATOM 1718 C C . PRO A 1 215 ? -8.788 -3.161 11.318 1.00 81.25 215 PRO A C 1
ATOM 1720 O O . PRO A 1 215 ? -8.740 -4.328 11.699 1.00 81.25 215 PRO A O 1
ATOM 1723 N N . ILE A 1 216 ? -7.995 -2.216 11.841 1.00 82.62 216 ILE A N 1
ATOM 1724 C CA . ILE A 1 216 ? -7.053 -2.510 12.933 1.00 82.62 216 ILE A CA 1
ATOM 1725 C C . ILE A 1 216 ? -7.818 -2.789 14.230 1.00 82.62 216 ILE A C 1
ATOM 1727 O O . ILE A 1 216 ? -7.507 -3.762 14.910 1.00 82.62 216 ILE A O 1
ATOM 1731 N N . ALA A 1 217 ? -8.813 -1.962 14.550 1.00 85.12 217 ALA A N 1
ATOM 1732 C CA . ALA A 1 217 ? -9.695 -2.128 15.698 1.00 85.12 217 ALA A CA 1
ATOM 1733 C C . ALA A 1 217 ? -10.391 -3.497 15.688 1.00 85.12 217 ALA A C 1
ATOM 1735 O O . ALA A 1 217 ? -10.283 -4.241 16.657 1.00 85.12 217 ALA A O 1
ATOM 1736 N N . MET A 1 218 ? -11.026 -3.859 14.568 1.00 87.12 218 MET A N 1
ATOM 1737 C CA . MET A 1 218 ? -11.695 -5.154 14.399 1.00 87.12 218 MET A CA 1
ATOM 1738 C C . MET A 1 218 ? -10.728 -6.326 14.614 1.00 87.12 218 MET A C 1
ATOM 1740 O O . MET A 1 218 ? -11.027 -7.253 15.363 1.00 87.12 218 MET A O 1
ATOM 1744 N N . ASN A 1 219 ? -9.542 -6.278 13.995 1.00 83.75 219 ASN A N 1
ATOM 1745 C CA . ASN A 1 219 ? -8.544 -7.336 14.151 1.00 83.75 219 ASN A CA 1
ATOM 1746 C C . ASN A 1 219 ? -8.028 -7.445 15.596 1.00 83.75 219 ASN A C 1
ATOM 1748 O O . ASN A 1 219 ? -7.772 -8.547 16.070 1.00 83.75 219 ASN A O 1
ATOM 1752 N N . TYR A 1 220 ? -7.878 -6.314 16.292 1.00 83.25 220 TYR A N 1
ATOM 1753 C CA . TYR A 1 220 ? -7.432 -6.286 17.685 1.00 83.25 220 TYR A CA 1
ATOM 1754 C C . TYR A 1 220 ? -8.467 -6.893 18.636 1.00 83.25 220 TYR A C 1
ATOM 1756 O O . TYR A 1 220 ? -8.098 -7.669 19.510 1.00 83.25 220 TYR A O 1
ATOM 1764 N N . ILE A 1 221 ? -9.753 -6.585 18.438 1.00 86.00 221 ILE A N 1
ATOM 1765 C CA . ILE A 1 221 ? -10.852 -7.139 19.242 1.00 86.00 221 ILE A CA 1
ATOM 1766 C C . ILE A 1 221 ? -10.931 -8.661 19.066 1.00 86.00 221 ILE A C 1
ATOM 1768 O O . ILE A 1 221 ? -10.933 -9.392 20.055 1.00 86.00 221 ILE A O 1
ATOM 1772 N N . ARG A 1 222 ? -10.916 -9.133 17.810 1.00 83.75 222 ARG A N 1
ATOM 1773 C CA . ARG A 1 222 ? -11.064 -10.559 17.477 1.00 83.75 222 ARG A CA 1
ATOM 1774 C C . ARG A 1 222 ? -9.871 -11.410 17.900 1.00 83.75 222 ARG A C 1
ATOM 1776 O O . ARG A 1 222 ? -10.050 -12.471 18.478 1.00 83.75 222 ARG A O 1
ATOM 1783 N N . ASN A 1 223 ? -8.657 -10.965 17.580 1.00 80.69 223 ASN A N 1
ATOM 1784 C CA . ASN A 1 223 ? -7.476 -11.825 17.675 1.00 80.69 223 ASN A CA 1
ATOM 1785 C C . ASN A 1 223 ? -6.597 -11.531 18.890 1.00 80.69 223 ASN A C 1
ATOM 1787 O O . ASN A 1 223 ? -5.611 -12.235 19.087 1.00 80.69 223 ASN A O 1
ATOM 1791 N N . TRP A 1 224 ? -6.874 -10.462 19.648 1.00 72.00 224 TRP A N 1
ATOM 1792 C CA . TRP A 1 224 ? -6.056 -9.986 20.776 1.00 72.00 224 TRP A CA 1
ATOM 1793 C C . TRP A 1 224 ? -4.554 -9.817 20.461 1.00 72.00 224 TRP A C 1
ATOM 1795 O O . TRP A 1 224 ? -3.710 -9.613 21.329 1.00 72.00 224 TRP A O 1
ATOM 1805 N N . THR A 1 225 ? -4.184 -9.868 19.181 1.00 60.50 225 THR A N 1
ATOM 1806 C CA . THR A 1 225 ? -2.810 -9.675 18.748 1.00 60.50 225 THR A CA 1
ATOM 1807 C C . THR A 1 225 ? -2.538 -8.182 18.670 1.00 60.50 225 THR A C 1
ATOM 1809 O O . THR A 1 225 ? -3.239 -7.486 17.918 1.00 60.50 225 THR A O 1
ATOM 1812 N N . PRO A 1 226 ? -1.496 -7.673 19.354 1.00 51.72 226 PRO A N 1
ATOM 1813 C CA . PRO A 1 226 ? -1.079 -6.302 19.162 1.00 51.72 226 PRO A CA 1
ATOM 1814 C C . PRO A 1 226 ? -0.830 -6.036 17.680 1.00 51.72 226 PRO A C 1
ATOM 1816 O O . PRO A 1 226 ? -0.365 -6.944 16.982 1.00 51.72 226 PRO A O 1
ATOM 1819 N N . PRO A 1 227 ? -1.134 -4.828 17.159 1.00 50.84 227 PRO A N 1
ATOM 1820 C CA . PRO A 1 227 ? -0.849 -4.514 15.769 1.00 50.84 227 PRO A CA 1
ATOM 1821 C C . PRO A 1 227 ? 0.654 -4.713 15.561 1.00 50.84 227 PRO A C 1
ATOM 1823 O O . PRO A 1 227 ? 1.460 -3.909 16.035 1.00 50.84 227 PRO A O 1
ATOM 1826 N N . ARG A 1 228 ? 1.028 -5.834 14.928 1.00 43.06 228 ARG A N 1
ATOM 1827 C CA . ARG A 1 228 ? 2.421 -6.239 14.729 1.00 43.06 228 ARG A CA 1
ATOM 1828 C C . ARG A 1 228 ? 3.141 -5.089 14.039 1.00 43.06 228 ARG A C 1
ATOM 1830 O O . ARG A 1 228 ? 2.827 -4.794 12.894 1.00 43.06 228 ARG A O 1
ATOM 1837 N N . GLY A 1 229 ? 4.079 -4.456 14.747 1.00 40.28 229 GLY A N 1
ATOM 1838 C CA . GLY A 1 229 ? 5.045 -3.492 14.215 1.00 40.28 229 GLY A CA 1
ATOM 1839 C C . GLY A 1 229 ? 4.428 -2.358 13.395 1.00 40.28 229 GLY A C 1
ATOM 1840 O O . GLY A 1 229 ? 4.205 -2.486 12.195 1.00 40.28 229 GLY A O 1
ATOM 1841 N N . ARG A 1 230 ? 4.220 -1.206 14.038 1.00 43.47 230 ARG A N 1
ATOM 1842 C CA . ARG A 1 230 ? 3.790 0.043 13.398 1.00 43.47 230 ARG A CA 1
ATOM 1843 C C . ARG A 1 230 ? 4.706 0.411 12.221 1.00 43.47 230 ARG A C 1
ATOM 1845 O O . ARG A 1 230 ? 5.716 1.077 12.414 1.00 43.47 230 ARG A O 1
ATOM 1852 N N . PHE A 1 231 ? 4.309 0.080 10.996 1.00 39.34 231 PHE A N 1
ATOM 1853 C CA . PHE A 1 231 ? 4.784 0.806 9.823 1.00 39.34 231 PHE A CA 1
ATOM 1854 C C . PHE A 1 231 ? 3.947 2.082 9.709 1.00 39.34 231 PHE A C 1
ATOM 1856 O O . PHE A 1 231 ? 2.867 2.109 9.115 1.00 39.34 231 PHE A O 1
ATOM 1863 N N . SER A 1 232 ? 4.428 3.146 10.354 1.00 39.31 232 SER A N 1
ATOM 1864 C CA . SER A 1 232 ? 4.019 4.499 9.995 1.00 39.31 232 SER A CA 1
ATOM 1865 C C . SER A 1 232 ? 4.545 4.750 8.586 1.00 39.31 232 SER A C 1
ATOM 1867 O O . SER A 1 232 ? 5.727 5.025 8.398 1.00 39.31 232 SER A O 1
ATOM 1869 N N . VAL A 1 233 ? 3.664 4.617 7.594 1.00 43.66 233 VAL A N 1
ATOM 1870 C CA . VAL A 1 233 ? 3.964 4.949 6.193 1.00 43.66 233 VAL A CA 1
ATOM 1871 C C . VAL A 1 233 ? 4.521 6.375 6.106 1.00 43.66 233 VAL A C 1
ATOM 1873 O O . VAL A 1 233 ? 5.444 6.609 5.343 1.00 43.66 233 VAL A O 1
ATOM 1876 N N . GLY A 1 234 ? 4.055 7.295 6.961 1.00 37.66 234 GLY A N 1
ATOM 1877 C CA . GLY A 1 234 ? 4.563 8.667 7.026 1.00 37.66 234 GLY A CA 1
ATOM 1878 C C . GLY A 1 234 ? 6.020 8.794 7.489 1.00 37.66 234 GLY A C 1
ATOM 1879 O O . GLY A 1 234 ? 6.721 9.661 6.987 1.00 37.66 234 GLY A O 1
ATOM 1880 N N . LYS A 1 235 ? 6.503 7.927 8.394 1.00 41.19 235 LYS A N 1
ATOM 1881 C CA . LYS A 1 235 ? 7.913 7.946 8.833 1.00 41.19 235 LYS A CA 1
ATOM 1882 C C . LYS A 1 235 ? 8.817 7.266 7.801 1.00 41.19 235 LYS A C 1
ATOM 1884 O O . LYS A 1 235 ? 9.813 7.842 7.394 1.00 41.19 235 LYS A O 1
ATOM 1889 N N . PHE A 1 236 ? 8.417 6.096 7.302 1.00 45.59 236 PHE A N 1
ATOM 1890 C CA . PHE A 1 236 ? 9.234 5.349 6.344 1.00 45.59 236 PHE A CA 1
ATOM 1891 C C . PHE A 1 236 ? 9.275 5.992 4.949 1.00 45.59 236 PHE A C 1
ATOM 1893 O O . PHE A 1 236 ? 10.325 5.985 4.325 1.00 45.59 236 PHE A O 1
ATOM 1900 N N . MET A 1 237 ? 8.179 6.576 4.444 1.00 47.97 237 MET A N 1
ATOM 1901 C CA . MET A 1 237 ? 8.177 7.157 3.091 1.00 47.97 237 MET A CA 1
ATOM 1902 C C . MET A 1 237 ? 8.957 8.463 2.965 1.00 47.97 237 MET A C 1
ATOM 1904 O O . MET A 1 237 ? 9.507 8.717 1.899 1.00 47.97 237 MET A O 1
ATOM 1908 N N . TRP A 1 238 ? 8.998 9.283 4.017 1.00 42.16 238 TRP A N 1
ATOM 1909 C CA . TRP A 1 238 ? 9.673 10.580 3.956 1.00 42.16 238 TRP A CA 1
ATOM 1910 C C . TRP A 1 238 ? 11.127 10.522 4.417 1.00 42.16 238 TRP A C 1
ATOM 1912 O O . TRP A 1 238 ? 11.970 11.101 3.747 1.00 42.16 238 TRP A O 1
ATOM 1922 N N . SER A 1 239 ? 11.460 9.815 5.505 1.00 42.03 239 SER A N 1
ATOM 1923 C CA . SER A 1 239 ? 12.867 9.703 5.912 1.00 42.03 239 SER A CA 1
ATOM 1924 C C . SER A 1 239 ? 13.536 8.504 5.257 1.00 42.03 239 SER A C 1
ATOM 1926 O O . SER A 1 239 ? 14.523 8.662 4.551 1.00 42.03 239 SER A O 1
ATOM 1928 N N . ASP A 1 240 ? 12.994 7.303 5.427 1.00 40.34 240 ASP A N 1
ATOM 1929 C CA . ASP A 1 240 ? 13.796 6.095 5.206 1.00 40.34 240 ASP A CA 1
ATOM 1930 C C . ASP A 1 240 ? 13.833 5.655 3.738 1.00 40.34 240 ASP A C 1
ATOM 1932 O O . ASP A 1 240 ? 14.863 5.176 3.282 1.00 40.34 240 ASP A O 1
ATOM 1936 N N . PHE A 1 241 ? 12.759 5.861 2.971 1.00 43.31 241 PHE A N 1
ATOM 1937 C CA . PHE A 1 241 ? 12.685 5.494 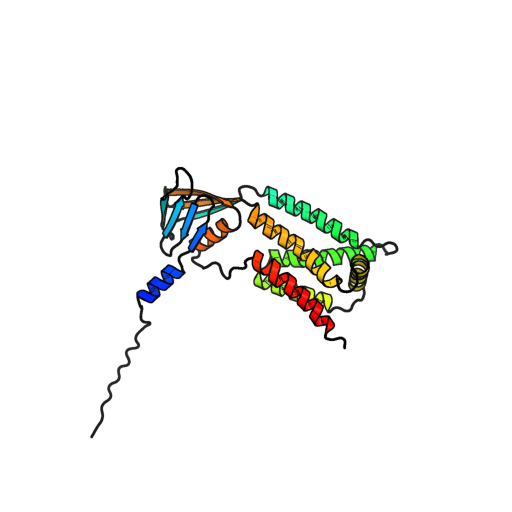1.554 1.00 43.31 241 PHE A CA 1
ATOM 1938 C C . PHE A 1 241 ? 13.521 6.445 0.684 1.00 43.31 241 PHE A C 1
ATOM 1940 O O . PHE A 1 241 ? 14.316 5.989 -0.135 1.00 43.31 241 PHE A O 1
ATOM 1947 N N . GLN A 1 242 ? 13.435 7.760 0.927 1.00 43.78 242 GLN A N 1
ATOM 1948 C CA . GLN A 1 242 ? 14.301 8.749 0.272 1.00 43.78 242 GLN A CA 1
ATOM 1949 C C . GLN A 1 242 ? 15.778 8.538 0.652 1.00 43.78 242 GLN A C 1
ATOM 1951 O O . GLN A 1 242 ? 16.638 8.514 -0.227 1.00 43.78 242 GLN A O 1
ATOM 1956 N N . LEU A 1 243 ? 16.089 8.302 1.937 1.00 44.91 243 LEU A N 1
ATOM 1957 C CA . LEU A 1 243 ? 17.462 8.025 2.385 1.00 44.91 243 LEU A CA 1
ATOM 1958 C C . LEU A 1 243 ? 18.006 6.681 1.887 1.00 44.91 243 LEU A C 1
ATOM 1960 O O . LEU A 1 243 ? 19.205 6.588 1.640 1.00 44.91 243 LEU A O 1
ATOM 1964 N N . PHE A 1 244 ? 17.173 5.649 1.735 1.00 47.84 244 PHE A N 1
ATOM 1965 C CA . PHE A 1 244 ? 17.595 4.338 1.237 1.00 47.84 244 PHE A CA 1
ATOM 1966 C C . PHE A 1 244 ? 18.059 4.415 -0.224 1.00 47.84 244 PHE A C 1
ATOM 1968 O O . PHE A 1 244 ? 19.155 3.947 -0.532 1.00 47.84 244 PHE A O 1
ATOM 1975 N N . PHE A 1 245 ? 17.309 5.091 -1.101 1.00 46.06 245 PHE A N 1
ATOM 1976 C CA . PHE A 1 245 ? 17.702 5.242 -2.509 1.00 46.06 245 PHE A CA 1
ATOM 1977 C C . PHE A 1 245 ? 18.800 6.290 -2.724 1.00 46.06 245 PHE A C 1
ATOM 1979 O O . PHE A 1 245 ? 19.722 6.039 -3.497 1.00 46.06 245 PHE A O 1
ATOM 1986 N N . LEU A 1 246 ? 18.813 7.393 -1.961 1.00 43.75 246 LEU A N 1
ATOM 1987 C CA . LEU A 1 246 ? 19.952 8.326 -1.958 1.00 43.75 246 LEU A CA 1
A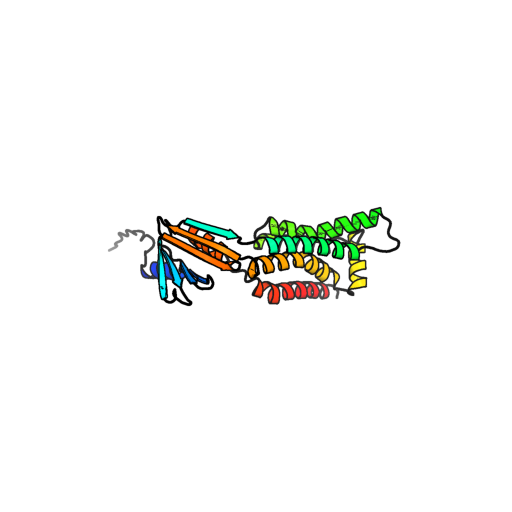TOM 1988 C C . LEU A 1 246 ? 21.254 7.653 -1.483 1.00 43.75 246 LEU A C 1
ATOM 1990 O O . LEU A 1 246 ? 22.341 8.012 -1.940 1.00 43.75 246 LEU A O 1
ATOM 1994 N N . ARG A 1 247 ? 21.170 6.671 -0.574 1.00 45.62 247 ARG A N 1
ATOM 1995 C CA . ARG A 1 247 ? 22.326 5.870 -0.137 1.00 45.62 247 ARG A CA 1
ATOM 1996 C C . ARG A 1 247 ? 22.741 4.821 -1.163 1.00 45.62 247 ARG A C 1
ATOM 1998 O O . ARG A 1 247 ? 23.941 4.636 -1.330 1.00 45.62 247 ARG A O 1
ATOM 2005 N N . LEU A 1 248 ? 21.803 4.183 -1.864 1.00 41.41 248 LEU A N 1
ATOM 2006 C CA . LEU A 1 248 ? 22.121 3.255 -2.956 1.00 41.41 248 LEU A CA 1
ATOM 2007 C C . LEU A 1 248 ? 22.795 3.972 -4.137 1.00 41.41 248 LEU A C 1
ATOM 2009 O O . LEU A 1 248 ? 23.816 3.488 -4.621 1.00 41.41 248 LEU A O 1
ATOM 2013 N N . GLY A 1 249 ? 22.327 5.170 -4.508 1.00 39.72 249 GLY A N 1
ATOM 2014 C CA . GLY A 1 249 ? 22.988 6.006 -5.520 1.00 39.72 249 GLY A CA 1
ATOM 2015 C C . GLY A 1 249 ? 24.392 6.468 -5.100 1.00 39.72 249 GLY A C 1
ATOM 2016 O O . GLY A 1 249 ? 25.327 6.452 -5.895 1.00 39.72 249 GLY A O 1
ATOM 2017 N N . LYS A 1 250 ? 24.598 6.801 -3.816 1.00 41.28 250 LYS A N 1
ATOM 2018 C CA . LYS A 1 250 ? 25.931 7.167 -3.294 1.00 41.28 250 LYS A CA 1
ATOM 2019 C C . LYS A 1 250 ? 26.887 5.986 -3.109 1.00 41.28 250 LYS A C 1
ATOM 2021 O O . LYS A 1 250 ? 28.096 6.196 -3.147 1.00 41.28 250 LYS A O 1
ATOM 2026 N N . ALA A 1 251 ? 26.386 4.771 -2.891 1.00 40.00 251 ALA A N 1
ATOM 2027 C CA . ALA A 1 251 ? 27.229 3.591 -2.699 1.00 40.00 251 ALA A CA 1
ATOM 2028 C C . ALA A 1 251 ? 27.899 3.133 -4.007 1.00 40.00 251 ALA A C 1
ATOM 2030 O O . ALA A 1 251 ? 29.045 2.695 -3.963 1.00 40.00 251 ALA A O 1
ATOM 2031 N N . ARG A 1 252 ? 27.248 3.323 -5.166 1.00 36.78 252 ARG A N 1
ATOM 2032 C CA . ARG A 1 252 ? 27.850 3.050 -6.486 1.00 36.78 252 ARG A CA 1
ATOM 2033 C C . ARG A 1 252 ? 28.934 4.064 -6.884 1.00 36.78 252 ARG A C 1
ATOM 2035 O O . ARG A 1 252 ? 29.878 3.694 -7.567 1.00 36.78 252 ARG A O 1
ATOM 2042 N N . MET A 1 253 ? 28.883 5.300 -6.373 1.00 36.31 253 MET A N 1
ATOM 2043 C CA . MET A 1 253 ? 29.934 6.310 -6.602 1.00 36.31 253 MET A CA 1
ATOM 2044 C C . MET A 1 253 ? 31.246 6.056 -5.835 1.00 36.31 253 MET A C 1
ATOM 2046 O O . MET A 1 253 ? 32.227 6.753 -6.074 1.00 36.31 253 MET A O 1
ATOM 2050 N N . LYS A 1 254 ? 31.296 5.085 -4.911 1.00 31.16 254 LYS A N 1
ATOM 2051 C CA . LYS A 1 254 ? 32.520 4.764 -4.150 1.00 31.16 254 LYS A CA 1
ATOM 2052 C C . LYS A 1 254 ? 33.256 3.507 -4.616 1.00 31.16 254 LYS A C 1
ATOM 2054 O O . LYS A 1 254 ? 34.310 3.220 -4.065 1.00 31.16 254 LYS A O 1
ATOM 2059 N N . SER A 1 255 ? 32.737 2.772 -5.600 1.00 32.53 255 SER A N 1
ATOM 2060 C CA . SER A 1 255 ? 33.408 1.586 -6.162 1.00 32.53 255 SER A CA 1
ATOM 2061 C C . SER A 1 255 ? 34.000 1.810 -7.558 1.00 32.53 255 SER A C 1
ATOM 2063 O O . SER A 1 255 ? 34.436 0.853 -8.188 1.00 32.53 255 SER A O 1
ATOM 2065 N N . CYS A 1 256 ? 34.027 3.055 -8.036 1.00 33.19 256 CYS A N 1
ATOM 2066 C CA . CYS A 1 256 ? 34.740 3.461 -9.246 1.00 33.19 256 CYS A CA 1
ATOM 2067 C C . CYS A 1 256 ? 35.701 4.609 -8.917 1.00 33.19 256 CYS A C 1
ATOM 2069 O O . CYS A 1 256 ? 35.513 5.723 -9.389 1.00 33.19 256 CYS A O 1
ATOM 2071 N N . PHE A 1 257 ? 36.678 4.328 -8.057 1.00 35.09 257 PHE A N 1
ATOM 2072 C CA . PHE A 1 257 ? 37.979 4.995 -7.977 1.00 35.09 257 PHE A CA 1
ATOM 2073 C C . PHE A 1 257 ? 38.992 3.992 -7.431 1.00 35.09 257 PHE A C 1
ATOM 2075 O O . PHE A 1 257 ? 38.621 3.256 -6.486 1.00 35.09 257 PHE A O 1
#

Sequence (257 aa):
MGDDSETGVEGEGPSKDPYLEWLNREKARKIFNLGDYSMEVSEDRVVVRGKVGREWGKERVFDRESVDTSIEPRSRKSQYILYVGFGFYILGFMTLFVADGMMVPDQLNLFAFSLFVLLLPILLYAALPMKPFLIGSALFYLVLFSLPAGGQLGTMFQIVEEMLGEGYVEAFFVGASFLPIIMHIIVRQTLVRYDFWLKEGDRTFHSLVSGRVAPIAMNYIRNWTPPRGRFSVGKFMWSDFQLFFLRLGKARMKSCF

Radius of gyration: 27.2 Å; chains: 1; bounding box: 68×51×98 Å

pLDDT: mean 76.61, std 17.85, range [31.16, 92.62]

Foldseek 3Di:
DDDDDDDDPPPDDDPPPVVVVVVVQVVLWDWFCQDQWIWIDTPFWIWIQGCDDPRHRPIDIDTLVQKDKDKDWPDCVLVVVLVVVVVVLLVVQLVLLDDPPDDPVLSVVLSVVSCCLQCVLVVLLVPDDPVSSVVVNVVVLVVLVPDPLDRSSVSQQVSVCVVPNPLCSSVVSVCSNCVSVVVSQCCQAAPTWMFIWIDRPPDIDTGIGGGDRRVQVNCCSVPVDHPPDDPPVVVCVPPPVVVVVVVVSVVVVVVPD